Protein AF-A0A9P7E0I0-F1 (afdb_monomer)

InterPro domains:
  IPR011990 Tetratricopeptide-like helical domain superfamily [G3DSA:1.25.40.10] (1-101)
  IPR011990 Tetratricopeptide-like helical domain superfamily [SSF48452] (4-95)

pLDDT: mean 89.72, std 8.55, range [55.62, 97.75]

Mean predicted aligned error: 6.08 Å

Solvent-accessible surface area (backbone atoms only — not comparable to full-atom values): 11547 Å² total; per-residue (Å²): 136,66,52,67,58,31,52,55,53,18,54,54,25,50,78,69,70,37,25,71,61,11,29,53,24,12,51,51,25,27,72,76,33,81,80,43,40,65,20,32,45,42,31,19,53,18,27,50,76,60,68,37,56,71,64,18,53,54,33,40,55,54,22,40,53,46,18,60,69,42,92,47,67,67,48,30,52,52,29,53,53,52,47,52,53,50,54,43,56,50,54,51,48,55,48,48,56,61,54,50,75,77,47,74,64,46,31,28,33,26,86,66,34,31,66,32,46,60,65,60,51,50,52,57,42,67,75,28,69,72,40,52,49,54,50,52,50,33,75,75,50,85,64,53,69,62,59,50,48,52,52,48,50,60,66,71,35,66,49,74,51,82,59,87,67,64,103,60,58,76,44,40,82,76,37,59,97,36,41,50,76,80,46,75,74,53,79,52,47,41,53,52,43,51,48,30,49,51,38,34,77,72,68,33,52,28,33,35,66,64,39,88,48,57,79,106

Structure (mmCIF, N/CA/C/O backbone):
data_AF-A0A9P7E0I0-F1
#
_entry.id   AF-A0A9P7E0I0-F1
#
loop_
_atom_site.group_PDB
_atom_site.id
_atom_site.type_symbol
_atom_site.label_atom_id
_atom_site.label_alt_id
_atom_site.label_comp_id
_atom_site.label_asym_id
_atom_site.label_entity_id
_atom_site.label_seq_id
_atom_site.pdbx_PDB_ins_code
_atom_site.Cartn_x
_atom_site.Cartn_y
_atom_site.Cartn_z
_atom_site.occupancy
_atom_site.B_iso_or_equiv
_atom_site.auth_seq_id
_atom_site.auth_comp_id
_atom_site.auth_asym_id
_atom_site.auth_atom_id
_atom_site.pdbx_PDB_model_num
ATOM 1 N N . MET A 1 1 ? 21.946 -18.653 -23.399 1.00 61.56 1 MET A N 1
ATOM 2 C CA . MET A 1 1 ? 20.500 -18.441 -23.163 1.00 61.56 1 MET A CA 1
ATOM 3 C C . MET A 1 1 ? 20.145 -17.065 -23.678 1.00 61.56 1 MET A C 1
ATOM 5 O O . MET A 1 1 ? 20.896 -16.138 -23.408 1.00 61.56 1 MET A O 1
ATOM 9 N N . ASP A 1 2 ? 19.057 -16.953 -24.430 1.00 79.94 2 ASP A N 1
ATOM 10 C CA . ASP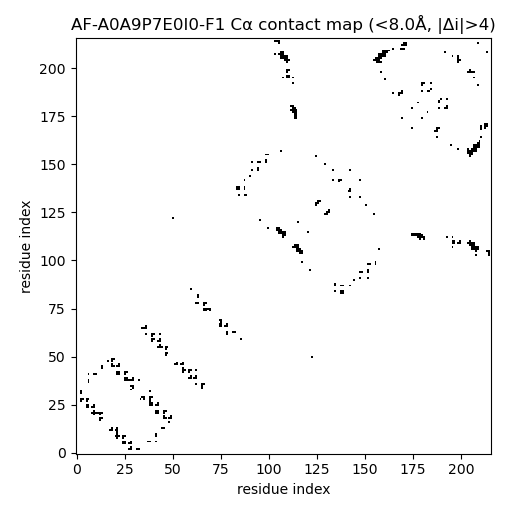 A 1 2 ? 18.587 -15.681 -24.980 1.00 79.94 2 ASP A CA 1
ATOM 11 C C . ASP A 1 2 ? 17.900 -14.837 -23.888 1.00 79.94 2 ASP A C 1
ATOM 13 O O . ASP A 1 2 ? 17.147 -15.359 -23.062 1.00 79.94 2 ASP A O 1
ATOM 17 N N . SER A 1 3 ? 18.164 -13.530 -23.889 1.00 88.94 3 SER A N 1
ATOM 18 C CA . SER A 1 3 ? 17.520 -12.544 -23.016 1.00 88.94 3 SER A CA 1
ATOM 19 C C . SER A 1 3 ? 15.996 -12.523 -23.212 1.00 88.94 3 SER A C 1
ATOM 21 O O . SER A 1 3 ? 15.244 -12.325 -22.255 1.00 88.94 3 SER A O 1
ATOM 23 N N . SER A 1 4 ? 15.522 -12.839 -24.424 1.00 91.06 4 SER A N 1
ATOM 24 C CA . SER A 1 4 ? 14.093 -12.911 -24.751 1.00 91.06 4 SER A CA 1
ATOM 25 C C . SER A 1 4 ? 13.317 -13.898 -23.866 1.00 91.06 4 SER A C 1
ATOM 27 O O . SER A 1 4 ? 12.190 -13.603 -23.463 1.00 91.06 4 SER A O 1
ATOM 29 N N . TYR A 1 5 ? 13.914 -15.035 -23.493 1.00 94.25 5 TYR A N 1
ATOM 30 C CA . TYR A 1 5 ? 13.279 -16.029 -22.624 1.00 94.25 5 TYR A CA 1
ATOM 31 C C . TYR A 1 5 ? 12.956 -15.443 -21.243 1.00 94.25 5 TYR A C 1
ATOM 33 O O . TYR A 1 5 ? 11.825 -15.554 -20.762 1.00 94.25 5 TYR A O 1
ATOM 41 N N . PHE A 1 6 ? 13.930 -14.765 -20.629 1.00 96.12 6 PHE A N 1
ATOM 42 C CA . PHE A 1 6 ? 13.762 -14.149 -19.312 1.00 96.12 6 PHE A CA 1
ATOM 43 C C . PHE A 1 6 ? 12.754 -12.999 -19.347 1.00 96.12 6 PHE A C 1
ATOM 45 O O . PHE A 1 6 ? 11.956 -12.866 -18.424 1.00 96.12 6 PHE A O 1
ATOM 52 N N . VAL A 1 7 ? 12.710 -12.225 -20.437 1.00 96.56 7 VAL A N 1
ATOM 53 C CA . VAL A 1 7 ? 11.684 -11.190 -20.639 1.00 96.56 7 VAL A CA 1
ATOM 54 C C . VAL A 1 7 ? 10.275 -11.786 -20.602 1.00 96.56 7 VAL A C 1
ATOM 56 O O . VAL A 1 7 ? 9.425 -11.299 -19.856 1.00 96.56 7 VAL A O 1
ATOM 59 N N . HIS A 1 8 ? 10.010 -12.829 -21.395 1.00 95.94 8 HIS A N 1
ATOM 60 C CA . HIS A 1 8 ? 8.677 -13.438 -21.460 1.00 95.94 8 HIS A CA 1
ATOM 61 C C . HIS A 1 8 ? 8.279 -14.045 -20.115 1.00 95.94 8 HIS A C 1
ATOM 63 O O . HIS A 1 8 ? 7.174 -13.805 -19.630 1.00 95.94 8 HIS A O 1
ATOM 69 N N . ARG A 1 9 ? 9.200 -14.773 -19.477 1.00 96.94 9 ARG A N 1
ATOM 70 C CA . ARG A 1 9 ? 8.950 -15.398 -18.177 1.00 96.94 9 ARG A CA 1
ATOM 71 C C . ARG A 1 9 ? 8.703 -14.369 -17.072 1.00 96.94 9 ARG A C 1
ATOM 73 O O . ARG A 1 9 ? 7.775 -14.551 -16.287 1.00 96.94 9 ARG A O 1
ATOM 80 N N . SER A 1 10 ? 9.449 -13.261 -17.066 1.00 96.56 10 SER A N 1
ATOM 81 C CA . SER A 1 10 ? 9.240 -12.152 -16.128 1.00 96.56 10 SER A CA 1
ATOM 82 C C . SER A 1 10 ? 7.836 -11.560 -16.271 1.00 96.56 10 SER A C 1
ATOM 84 O O . SER A 1 10 ? 7.130 -11.425 -15.278 1.00 96.56 10 SER A O 1
ATOM 86 N N . LYS A 1 11 ? 7.375 -11.291 -17.503 1.00 96.06 11 LYS A N 1
ATOM 87 C CA . LYS A 1 11 ? 6.019 -10.768 -17.757 1.00 96.06 11 LYS A CA 1
ATOM 88 C C . LYS A 1 11 ? 4.920 -11.700 -17.238 1.00 96.06 11 LYS A C 1
ATOM 90 O O . LYS A 1 11 ? 3.978 -11.227 -16.608 1.00 96.06 11 LYS A O 1
ATOM 95 N N . VAL A 1 12 ? 5.059 -13.009 -17.463 1.00 96.94 12 VAL A N 1
ATOM 96 C CA . VAL A 1 12 ? 4.113 -14.010 -16.938 1.00 96.94 12 VAL A CA 1
ATOM 97 C C . VAL A 1 12 ? 4.110 -13.992 -15.410 1.00 96.94 12 VAL A C 1
ATOM 99 O O . VAL A 1 12 ? 3.050 -13.906 -14.798 1.00 96.94 12 VAL A O 1
ATOM 102 N N . ARG A 1 13 ? 5.287 -13.977 -14.783 1.00 96.94 13 ARG A N 1
ATOM 103 C CA . ARG A 1 13 ? 5.414 -13.926 -13.320 1.00 96.94 13 ARG A CA 1
ATOM 104 C C . ARG A 1 13 ? 4.815 -12.654 -12.720 1.00 96.94 13 ARG A C 1
ATOM 106 O O . ARG A 1 13 ? 4.122 -12.749 -11.714 1.00 96.94 13 ARG A O 1
ATOM 113 N N . LEU A 1 14 ? 4.990 -11.497 -13.365 1.00 94.81 14 LEU A N 1
ATOM 114 C CA . LEU A 1 14 ? 4.330 -10.246 -12.963 1.00 94.81 14 LEU A CA 1
ATOM 115 C C . LEU A 1 14 ? 2.802 -10.381 -12.981 1.00 94.81 14 LEU A C 1
ATOM 117 O O . LEU A 1 14 ? 2.155 -9.954 -12.035 1.00 94.81 14 LEU A O 1
ATOM 121 N N . SER A 1 15 ? 2.228 -11.016 -14.010 1.00 92.50 15 SER A N 1
ATOM 122 C CA . SER A 1 15 ? 0.773 -11.247 -14.078 1.00 92.50 15 SER A CA 1
ATOM 123 C C . SER A 1 15 ? 0.248 -12.227 -13.021 1.00 92.50 15 SER A C 1
ATOM 125 O O . SER A 1 15 ? -0.939 -12.230 -12.718 1.00 92.50 15 SER A O 1
ATOM 127 N N . GLN A 1 16 ? 1.132 -13.048 -12.453 1.00 94.06 16 GLN A N 1
ATOM 128 C CA . GLN A 1 16 ? 0.828 -14.010 -11.393 1.00 94.06 16 GLN A CA 1
ATOM 129 C C . GLN A 1 16 ? 1.165 -13.470 -9.993 1.00 94.06 16 GLN A C 1
ATOM 131 O O . GLN A 1 16 ? 1.135 -14.235 -9.035 1.00 94.06 16 GLN A O 1
ATOM 136 N N . ASN A 1 17 ? 1.528 -12.186 -9.867 1.00 89.31 17 ASN A N 1
ATOM 137 C CA . ASN A 1 17 ? 2.028 -11.568 -8.630 1.00 89.31 17 ASN A CA 1
ATOM 138 C C . ASN A 1 17 ? 3.277 -12.251 -8.028 1.00 89.31 17 ASN A C 1
ATOM 140 O O . ASN A 1 17 ? 3.621 -12.024 -6.872 1.00 89.31 17 ASN A O 1
ATOM 144 N N . LEU A 1 18 ? 4.022 -13.028 -8.823 1.00 94.25 18 LEU A N 1
ATOM 145 C CA . LEU A 1 18 ? 5.296 -13.649 -8.437 1.00 94.25 18 LEU A CA 1
ATOM 146 C C . LEU A 1 18 ? 6.442 -12.637 -8.586 1.00 94.25 18 LEU A C 1
ATOM 148 O O . LEU A 1 18 ? 7.320 -12.757 -9.449 1.00 94.25 18 LEU A O 1
ATOM 152 N N . HIS A 1 19 ? 6.387 -11.567 -7.791 1.00 93.44 19 HIS A N 1
ATOM 153 C CA . HIS A 1 19 ? 7.243 -10.393 -7.951 1.00 93.44 19 HIS A CA 1
ATOM 154 C C . HIS A 1 19 ? 8.734 -10.681 -7.692 1.00 93.44 19 HIS A C 1
ATOM 156 O O . HIS A 1 19 ? 9.594 -10.094 -8.348 1.00 93.44 19 HIS A O 1
ATOM 162 N N . THR A 1 20 ? 9.072 -11.607 -6.788 1.00 95.19 20 THR A N 1
ATOM 163 C CA . THR A 1 20 ? 10.461 -12.009 -6.492 1.00 95.19 20 THR A CA 1
ATOM 164 C C . THR A 1 20 ? 11.119 -12.721 -7.671 1.00 95.19 20 THR A C 1
ATOM 166 O O . THR A 1 20 ? 12.249 -12.415 -8.055 1.00 95.19 20 THR A O 1
ATOM 169 N N . GLU A 1 21 ? 10.397 -13.639 -8.299 1.00 96.69 21 GLU A N 1
ATOM 170 C CA . GLU A 1 21 ? 10.851 -14.415 -9.444 1.00 96.69 21 GLU A CA 1
ATOM 171 C C . GLU A 1 21 ? 10.866 -13.555 -10.707 1.00 96.69 21 GLU A C 1
ATOM 173 O O . GLU A 1 21 ? 11.789 -13.661 -11.519 1.00 96.69 21 GLU A O 1
ATOM 178 N N . ALA A 1 22 ? 9.881 -12.665 -10.858 1.00 97.38 22 ALA A N 1
ATOM 179 C CA . ALA A 1 22 ? 9.874 -11.663 -11.916 1.00 97.38 22 ALA A CA 1
ATOM 180 C C . ALA A 1 22 ? 11.091 -10.731 -11.822 1.00 97.38 22 ALA A C 1
ATOM 182 O O . ALA A 1 22 ? 11.716 -10.446 -12.848 1.00 97.38 22 ALA A O 1
ATOM 183 N N . LEU A 1 23 ? 11.452 -10.301 -10.606 1.00 97.56 23 LEU A N 1
ATOM 184 C CA . LEU A 1 23 ? 12.637 -9.488 -10.333 1.00 97.56 23 LEU A CA 1
ATOM 185 C C . LEU A 1 23 ? 13.933 -10.243 -10.656 1.00 97.56 23 LEU A C 1
ATOM 187 O O . LEU A 1 23 ? 14.845 -9.670 -11.251 1.00 97.56 23 LEU A O 1
ATOM 191 N N . SER A 1 24 ? 14.013 -11.529 -10.303 1.00 97.50 24 SER A N 1
ATOM 192 C CA . SER A 1 24 ? 15.153 -12.386 -10.656 1.00 97.50 24 SER A CA 1
ATOM 193 C C . SER A 1 24 ? 15.348 -12.466 -12.175 1.00 97.50 24 SER A C 1
ATOM 195 O O . SER A 1 24 ? 16.455 -12.246 -12.671 1.00 97.50 24 SER A O 1
ATOM 197 N N . ASP A 1 25 ? 14.266 -12.678 -12.928 1.00 97.69 25 ASP A N 1
ATOM 198 C CA . ASP A 1 25 ? 14.319 -12.685 -14.392 1.00 97.69 25 ASP A CA 1
ATOM 199 C C . ASP A 1 25 ? 14.723 -11.327 -14.967 1.00 97.69 25 ASP A C 1
ATOM 201 O O . ASP A 1 25 ? 15.551 -11.269 -15.875 1.00 97.69 25 ASP A O 1
ATOM 205 N N . ALA A 1 26 ? 14.185 -10.232 -14.424 1.00 97.38 26 ALA A N 1
ATOM 206 C CA . ALA A 1 26 ? 14.537 -8.883 -14.852 1.00 97.38 26 ALA A CA 1
ATOM 207 C C . ALA A 1 26 ? 16.035 -8.596 -14.656 1.00 97.38 26 ALA A C 1
ATOM 209 O O . ALA A 1 26 ? 16.694 -8.080 -15.559 1.00 97.38 26 ALA A O 1
ATOM 210 N N . ASN A 1 27 ? 16.601 -9.004 -13.516 1.00 97.56 27 ASN A N 1
ATOM 211 C CA . ASN A 1 27 ? 18.038 -8.895 -13.268 1.00 97.56 27 ASN A CA 1
ATOM 212 C C . ASN A 1 27 ? 18.849 -9.720 -14.274 1.00 97.56 27 ASN A C 1
ATOM 214 O O . ASN A 1 27 ? 19.885 -9.248 -14.740 1.00 97.56 27 ASN A O 1
ATOM 218 N N . LYS A 1 28 ? 18.365 -10.900 -14.683 1.00 97.75 28 LYS A N 1
ATOM 219 C CA . LYS A 1 28 ? 19.047 -11.703 -15.706 1.00 97.75 28 LYS A CA 1
ATOM 220 C C . LYS A 1 28 ? 19.014 -11.052 -17.091 1.00 97.75 28 LYS A C 1
ATOM 222 O O . LYS A 1 28 ? 20.005 -11.117 -17.814 1.00 97.75 28 LYS A O 1
ATOM 227 N N . VAL A 1 29 ? 17.919 -10.377 -17.450 1.00 97.31 29 VAL A N 1
ATOM 228 C CA . VAL A 1 29 ? 17.835 -9.565 -18.681 1.00 97.31 29 VAL A CA 1
ATOM 229 C C . VAL A 1 29 ? 18.884 -8.451 -18.670 1.00 97.31 29 VAL A C 1
ATOM 231 O O . VAL A 1 29 ? 19.559 -8.253 -19.679 1.00 97.31 29 VAL A O 1
ATOM 234 N N . ILE A 1 30 ? 19.039 -7.756 -17.537 1.00 96.69 30 ILE A N 1
ATOM 235 C CA . ILE A 1 30 ? 20.027 -6.678 -17.356 1.00 96.69 30 ILE A CA 1
ATOM 236 C C . ILE A 1 30 ? 21.459 -7.227 -17.404 1.00 96.69 30 ILE A C 1
ATOM 238 O O . ILE A 1 30 ? 22.315 -6.621 -18.036 1.00 96.69 30 ILE A O 1
ATOM 242 N N . GLU A 1 31 ? 21.726 -8.378 -16.783 1.00 96.62 31 GLU A N 1
ATOM 243 C CA . GLU A 1 31 ? 23.045 -9.027 -16.815 1.00 96.62 31 GLU A CA 1
ATOM 244 C C . GLU A 1 31 ? 23.462 -9.388 -18.249 1.00 96.62 31 GLU A C 1
ATOM 246 O O . GLU A 1 31 ? 24.593 -9.133 -18.656 1.00 96.62 31 GLU A O 1
ATOM 251 N N . LEU A 1 32 ? 22.534 -9.945 -19.035 1.00 95.81 32 LEU A N 1
ATOM 252 C CA . LEU A 1 32 ? 22.780 -10.312 -20.432 1.00 95.81 32 LEU A CA 1
ATOM 253 C C . LEU A 1 32 ? 22.867 -9.091 -21.359 1.00 95.81 32 LEU A C 1
ATOM 255 O O . LEU A 1 32 ? 23.532 -9.154 -22.391 1.00 95.81 32 LEU A O 1
ATOM 259 N N . ASN A 1 33 ? 22.179 -7.997 -21.026 1.00 93.00 33 ASN A N 1
ATOM 260 C CA . ASN A 1 33 ? 22.221 -6.747 -21.778 1.00 93.00 33 ASN A CA 1
ATOM 261 C C . ASN A 1 33 ? 22.033 -5.527 -20.847 1.00 93.00 33 ASN A C 1
ATOM 263 O O . ASN A 1 33 ? 20.899 -5.072 -20.650 1.00 93.00 33 ASN A O 1
ATOM 267 N N . PRO A 1 34 ? 23.131 -4.927 -20.349 1.00 92.69 34 PRO A N 1
ATOM 268 C CA . PRO A 1 34 ? 23.085 -3.762 -19.451 1.00 92.69 34 PRO A CA 1
ATOM 269 C C . PRO A 1 34 ? 22.522 -2.473 -20.075 1.00 92.69 34 PRO A C 1
ATOM 271 O O . PRO A 1 34 ? 22.294 -1.471 -19.389 1.00 92.69 34 PRO A O 1
ATOM 274 N N . SER A 1 35 ? 22.305 -2.458 -21.390 1.00 88.69 35 SER A N 1
ATOM 275 C CA . SER A 1 35 ? 21.673 -1.346 -22.108 1.00 88.69 35 SER A CA 1
ATOM 276 C C . SER A 1 35 ? 20.179 -1.578 -22.355 1.00 88.69 35 SER A C 1
ATOM 278 O O . SER A 1 35 ? 19.505 -0.704 -22.896 1.00 88.69 35 SER A O 1
ATOM 280 N N . SER A 1 36 ? 19.635 -2.729 -21.948 1.00 90.50 36 SER A N 1
ATOM 281 C CA . SER A 1 36 ? 18.229 -3.079 -22.147 1.00 90.50 36 SER A CA 1
ATOM 282 C C . SER A 1 36 ? 17.304 -2.245 -21.260 1.00 90.50 36 SER A C 1
ATOM 284 O O . SER A 1 36 ? 17.138 -2.539 -20.076 1.00 90.50 36 SER A O 1
ATOM 286 N N . HIS A 1 37 ? 16.637 -1.242 -21.840 1.00 90.88 37 HIS A N 1
ATOM 287 C CA . HIS A 1 37 ? 15.581 -0.484 -21.155 1.00 90.88 37 HIS A CA 1
ATOM 288 C C . HIS A 1 37 ? 14.474 -1.407 -20.610 1.00 90.88 37 HIS A C 1
ATOM 290 O O . HIS A 1 37 ? 13.988 -1.191 -19.503 1.00 90.88 37 HIS A O 1
ATOM 296 N N . LEU A 1 38 ? 14.138 -2.478 -21.340 1.00 93.00 38 LEU A N 1
ATOM 297 C CA . LEU A 1 38 ? 13.109 -3.445 -20.957 1.00 93.00 38 LEU A CA 1
ATOM 298 C C . LEU A 1 38 ? 13.484 -4.241 -19.698 1.00 93.00 38 LEU A C 1
ATOM 300 O O . LEU A 1 38 ? 12.618 -4.535 -18.880 1.00 93.00 38 LEU A O 1
ATOM 304 N N . GLY A 1 39 ? 14.767 -4.566 -19.508 1.00 95.94 39 GLY A N 1
ATOM 305 C CA . GLY A 1 39 ? 15.234 -5.217 -18.278 1.00 95.94 39 GLY A CA 1
ATOM 306 C C . GLY A 1 39 ? 15.001 -4.339 -17.048 1.00 95.94 39 GLY A C 1
ATOM 307 O O . GLY A 1 39 ? 14.458 -4.799 -16.043 1.00 95.94 39 GLY A O 1
ATOM 308 N N . TYR A 1 40 ? 15.337 -3.051 -17.155 1.00 96.25 40 TYR A N 1
ATOM 309 C CA . TYR A 1 40 ? 15.090 -2.076 -16.090 1.00 96.25 40 TYR A CA 1
ATOM 310 C C . TYR A 1 40 ? 13.597 -1.791 -15.882 1.00 96.25 40 TYR A C 1
ATOM 312 O O . TYR A 1 40 ? 13.173 -1.638 -14.740 1.00 96.25 40 TYR A O 1
ATOM 320 N N . GLU A 1 41 ? 12.787 -1.794 -16.944 1.00 95.38 41 GLU A N 1
ATOM 321 C CA . GLU A 1 41 ? 11.328 -1.667 -16.838 1.00 95.38 41 GLU A CA 1
ATOM 322 C C . GLU A 1 41 ? 10.707 -2.830 -16.058 1.00 95.38 41 GLU A C 1
ATOM 324 O O . GLU A 1 41 ? 9.905 -2.617 -15.147 1.00 95.38 41 GLU A O 1
ATOM 329 N N . LEU A 1 42 ? 11.094 -4.067 -16.380 1.00 96.81 42 LEU A N 1
ATOM 330 C CA . LEU A 1 42 ? 10.623 -5.257 -15.670 1.00 96.81 42 LEU A CA 1
ATOM 331 C C . LEU A 1 42 ? 11.056 -5.237 -14.200 1.00 96.81 42 LEU A C 1
ATOM 333 O O . LEU A 1 42 ? 10.255 -5.560 -13.324 1.00 96.81 42 LEU A O 1
ATOM 337 N N . LYS A 1 43 ? 12.292 -4.799 -13.922 1.00 97.69 43 LYS A N 1
ATOM 338 C CA . LYS A 1 43 ? 12.807 -4.634 -12.557 1.00 97.69 43 LYS A CA 1
ATOM 339 C C . LYS A 1 43 ? 11.976 -3.618 -11.774 1.00 97.69 43 LYS A C 1
ATOM 341 O O . LYS A 1 43 ? 11.536 -3.927 -10.669 1.00 97.69 43 LYS A O 1
ATOM 346 N N . TYR A 1 44 ? 11.732 -2.440 -12.350 1.00 96.38 44 TYR A N 1
ATOM 347 C CA . TYR A 1 44 ? 10.894 -1.406 -11.741 1.00 96.38 44 TYR A CA 1
ATOM 348 C C . TYR A 1 44 ? 9.481 -1.929 -11.448 1.00 96.38 44 TYR A C 1
ATOM 350 O O . TYR A 1 44 ? 9.016 -1.828 -10.315 1.00 96.38 44 TYR A O 1
ATOM 358 N N . LYS A 1 45 ? 8.827 -2.570 -12.427 1.00 94.88 45 LYS A N 1
ATOM 359 C CA . LYS A 1 45 ? 7.482 -3.147 -12.261 1.00 94.88 45 LYS A CA 1
ATOM 360 C C . LYS A 1 45 ? 7.426 -4.196 -11.151 1.00 94.88 45 LYS A C 1
ATOM 362 O O . LYS A 1 45 ? 6.500 -4.160 -10.344 1.00 94.88 45 LYS A O 1
ATOM 367 N N . ALA A 1 46 ? 8.411 -5.092 -11.091 1.00 96.25 46 ALA A N 1
ATOM 368 C CA . ALA A 1 46 ? 8.490 -6.119 -10.057 1.00 96.25 46 ALA A CA 1
ATOM 369 C C . ALA A 1 46 ? 8.642 -5.511 -8.655 1.00 96.25 46 ALA A C 1
ATOM 371 O O . ALA A 1 46 ? 7.924 -5.898 -7.739 1.00 96.25 46 ALA A O 1
ATOM 372 N N . LEU A 1 47 ? 9.532 -4.526 -8.492 1.00 95.12 47 LEU A N 1
ATOM 373 C CA . LEU A 1 47 ? 9.749 -3.845 -7.209 1.00 95.12 47 LEU A CA 1
ATOM 374 C C . LEU A 1 47 ? 8.533 -3.024 -6.775 1.00 95.12 47 LEU A C 1
ATOM 376 O O . LEU A 1 47 ? 8.198 -3.001 -5.593 1.00 95.12 47 LEU A O 1
ATOM 380 N N . ARG A 1 48 ? 7.852 -2.390 -7.734 1.00 90.69 48 ARG A N 1
ATOM 381 C CA . ARG A 1 48 ? 6.632 -1.624 -7.485 1.00 90.69 48 ARG A CA 1
ATOM 382 C C . ARG A 1 48 ? 5.497 -2.508 -6.964 1.00 90.69 48 ARG A C 1
ATOM 384 O O . ARG A 1 48 ? 4.895 -2.154 -5.960 1.00 90.69 48 ARG A O 1
ATOM 391 N N . ILE A 1 49 ? 5.242 -3.651 -7.611 1.00 87.50 49 ILE A N 1
ATOM 392 C CA . ILE A 1 49 ? 4.212 -4.620 -7.180 1.00 87.50 49 ILE A CA 1
ATOM 393 C C . ILE A 1 49 ? 4.606 -5.299 -5.860 1.00 87.50 49 ILE A C 1
ATOM 395 O O . ILE A 1 49 ? 3.744 -5.656 -5.075 1.00 87.50 49 ILE A O 1
ATOM 399 N N . ALA A 1 50 ? 5.903 -5.436 -5.576 1.00 89.75 50 ALA A N 1
ATOM 400 C CA . ALA A 1 50 ? 6.391 -5.937 -4.291 1.00 89.75 50 ALA A CA 1
ATOM 401 C C . ALA A 1 50 ? 6.332 -4.902 -3.148 1.00 89.75 50 ALA A C 1
ATOM 403 O O . ALA A 1 50 ? 6.876 -5.169 -2.081 1.00 89.75 50 ALA A O 1
ATOM 404 N N . HIS A 1 51 ? 5.794 -3.698 -3.383 1.00 86.88 51 HIS A N 1
ATOM 405 C CA . HIS A 1 51 ? 5.787 -2.579 -2.429 1.00 86.88 51 HIS A CA 1
ATOM 406 C C . HIS A 1 51 ? 7.184 -2.195 -1.887 1.00 86.88 51 HIS A C 1
ATOM 408 O O . HIS A 1 51 ? 7.327 -1.542 -0.855 1.00 86.88 51 HIS A O 1
ATOM 414 N N . ARG A 1 52 ? 8.255 -2.538 -2.617 1.00 90.12 52 ARG A N 1
ATOM 415 C CA . ARG A 1 52 ? 9.648 -2.206 -2.271 1.00 90.12 52 ARG A CA 1
ATOM 416 C C . ARG A 1 52 ? 9.995 -0.817 -2.784 1.00 90.12 52 ARG A C 1
ATOM 418 O O . ARG A 1 52 ? 10.653 -0.655 -3.808 1.00 90.12 52 ARG A O 1
ATOM 425 N N . HIS A 1 53 ? 9.467 0.190 -2.109 1.00 86.56 53 HIS A N 1
ATOM 426 C CA . HIS A 1 53 ? 9.354 1.540 -2.649 1.00 86.56 53 HIS A CA 1
ATOM 427 C C . HIS A 1 53 ? 10.683 2.266 -2.865 1.00 86.56 53 HIS A C 1
ATOM 429 O O . HIS A 1 53 ? 10.849 2.902 -3.907 1.00 86.56 53 HIS A O 1
ATOM 435 N N . ASP A 1 54 ? 11.632 2.121 -1.942 1.00 89.69 54 ASP A N 1
ATOM 436 C CA . ASP A 1 54 ? 12.964 2.716 -2.083 1.00 89.69 54 ASP A CA 1
ATOM 437 C C . ASP A 1 54 ? 13.711 2.093 -3.270 1.00 89.69 54 ASP A C 1
ATOM 439 O O . ASP A 1 54 ? 14.174 2.801 -4.168 1.00 89.69 54 ASP A O 1
ATOM 443 N N . ASP A 1 55 ? 13.707 0.759 -3.352 1.00 93.81 55 ASP A N 1
ATOM 444 C CA . ASP A 1 55 ? 14.304 0.023 -4.469 1.00 93.81 55 ASP A CA 1
ATOM 445 C C . ASP A 1 55 ? 13.623 0.360 -5.807 1.00 93.81 55 ASP A C 1
ATOM 447 O O . ASP A 1 55 ? 14.275 0.469 -6.849 1.00 93.81 55 ASP A O 1
ATOM 451 N N . ALA A 1 56 ? 12.295 0.517 -5.802 1.00 93.81 56 ALA A N 1
ATOM 452 C CA . ALA A 1 56 ? 11.525 0.880 -6.985 1.00 93.81 56 ALA A CA 1
ATOM 453 C C . ALA A 1 56 ? 11.862 2.300 -7.466 1.00 93.81 56 ALA A C 1
ATOM 455 O O . ALA A 1 56 ? 11.949 2.516 -8.672 1.00 93.81 56 ALA A O 1
ATOM 456 N N . SER A 1 57 ? 12.089 3.250 -6.553 1.00 93.19 57 SER A N 1
ATOM 457 C CA . SER A 1 57 ? 12.510 4.623 -6.870 1.00 93.19 57 SER A CA 1
ATOM 458 C C . SER A 1 57 ? 13.887 4.659 -7.546 1.00 93.19 57 SER A C 1
ATOM 460 O O . SER A 1 57 ? 14.075 5.306 -8.586 1.00 93.19 57 SER A O 1
ATOM 462 N N . GLU A 1 58 ? 14.846 3.893 -7.019 1.00 94.75 58 GLU A N 1
ATOM 463 C CA . GLU A 1 58 ? 16.168 3.758 -7.633 1.00 94.75 58 GLU A CA 1
ATOM 464 C C . GLU A 1 58 ? 16.067 3.104 -9.021 1.00 94.75 58 GLU A C 1
ATOM 466 O O . GLU A 1 58 ? 16.583 3.629 -10.013 1.00 94.75 58 GLU A O 1
ATOM 471 N N . ALA A 1 59 ? 15.329 1.993 -9.124 1.00 95.12 59 ALA A N 1
ATOM 472 C CA . ALA A 1 59 ? 15.113 1.302 -10.391 1.00 95.12 59 ALA A CA 1
ATOM 473 C C . ALA A 1 59 ? 14.405 2.187 -11.431 1.00 95.12 59 ALA A C 1
ATOM 475 O O . ALA A 1 59 ? 14.782 2.154 -12.605 1.00 95.12 59 ALA A O 1
ATOM 476 N N . PHE A 1 60 ? 13.430 3.002 -11.012 1.00 95.81 60 PHE A N 1
ATOM 477 C CA . PHE A 1 60 ? 12.741 3.969 -11.867 1.00 95.81 60 PHE A CA 1
ATOM 478 C C . PHE A 1 60 ? 13.716 4.995 -12.445 1.00 95.81 60 PHE A C 1
ATOM 480 O O . PHE A 1 60 ? 13.696 5.242 -13.648 1.00 95.81 60 PHE A O 1
ATOM 487 N N . THR A 1 61 ? 14.604 5.550 -11.616 1.00 95.50 61 THR A N 1
ATOM 488 C CA . THR A 1 61 ? 15.590 6.551 -12.052 1.00 95.50 61 THR A CA 1
ATOM 489 C C . THR A 1 61 ? 16.475 5.999 -13.170 1.00 95.50 61 THR A C 1
ATOM 491 O O . THR A 1 61 ? 16.657 6.641 -14.209 1.00 95.50 61 THR A O 1
ATOM 494 N N . VAL A 1 62 ? 16.972 4.769 -13.002 1.00 95.19 62 VAL A N 1
ATOM 495 C CA . VAL A 1 62 ? 17.798 4.102 -14.018 1.00 95.19 62 VAL A CA 1
ATOM 496 C C . VAL A 1 62 ? 16.984 3.775 -15.271 1.00 95.19 62 VAL A C 1
ATOM 498 O O . VAL A 1 62 ? 17.432 4.057 -16.384 1.00 95.19 62 VAL A O 1
ATOM 501 N N . MET A 1 63 ? 15.783 3.214 -15.109 1.00 95.75 63 MET A N 1
ATOM 502 C CA . MET A 1 63 ? 14.874 2.896 -16.214 1.00 95.75 63 MET A CA 1
ATOM 503 C C . MET A 1 63 ? 14.564 4.141 -17.053 1.00 95.75 63 MET A C 1
ATOM 505 O O . MET A 1 63 ? 14.733 4.116 -18.273 1.00 95.75 63 MET A O 1
ATOM 509 N N . PHE A 1 64 ? 14.155 5.234 -16.409 1.00 94.44 64 PHE A N 1
ATOM 510 C CA . PHE A 1 64 ? 13.790 6.481 -17.071 1.00 94.44 64 PHE A CA 1
ATOM 511 C C . PHE A 1 64 ? 14.979 7.089 -17.819 1.00 94.44 64 PHE A C 1
ATOM 513 O O . PHE A 1 64 ? 14.839 7.467 -18.981 1.00 94.44 64 PHE A O 1
ATOM 520 N N . TYR A 1 65 ? 16.172 7.101 -17.212 1.00 93.31 65 TYR A N 1
ATOM 521 C CA . TYR A 1 65 ? 17.393 7.543 -17.890 1.00 93.31 65 TYR A CA 1
ATOM 522 C C . TYR A 1 65 ? 17.677 6.718 -19.155 1.00 93.31 65 TYR A C 1
ATOM 524 O O . TYR A 1 65 ? 17.968 7.281 -20.210 1.00 93.31 65 TYR A O 1
ATOM 532 N N . LYS A 1 66 ? 17.567 5.385 -19.087 1.00 91.56 66 LYS A N 1
ATOM 533 C CA . LYS A 1 66 ? 17.794 4.507 -20.249 1.00 91.56 66 LYS A CA 1
ATOM 534 C C . LYS A 1 66 ? 16.755 4.729 -21.350 1.00 91.56 66 LYS A C 1
ATOM 536 O O . LYS A 1 66 ? 17.124 4.748 -22.520 1.00 91.56 66 LYS A O 1
ATOM 541 N N . MET A 1 67 ? 15.485 4.920 -20.989 1.00 92.19 67 MET A N 1
ATOM 542 C CA . MET A 1 67 ? 14.402 5.175 -21.946 1.00 92.19 67 MET A CA 1
ATOM 543 C C . MET A 1 67 ? 14.525 6.546 -22.618 1.00 92.19 67 MET A C 1
ATOM 545 O O . MET A 1 67 ? 14.351 6.652 -23.827 1.00 92.19 67 MET A O 1
ATOM 549 N N . ASN A 1 68 ? 14.874 7.590 -21.865 1.00 89.69 68 ASN A N 1
ATOM 550 C CA . ASN A 1 68 ? 14.986 8.947 -22.403 1.00 89.69 68 ASN A CA 1
ATOM 551 C C . ASN A 1 68 ? 16.197 9.124 -23.336 1.00 89.69 68 ASN A C 1
ATOM 553 O O . ASN A 1 68 ? 16.156 9.944 -24.244 1.00 89.69 68 ASN A O 1
ATOM 557 N N . ASN A 1 69 ? 17.263 8.343 -23.130 1.00 88.25 69 ASN A N 1
ATOM 558 C CA . ASN A 1 69 ? 18.439 8.324 -24.008 1.00 88.25 69 ASN A CA 1
ATOM 559 C C . ASN A 1 69 ? 18.328 7.308 -25.160 1.00 88.25 69 ASN A C 1
ATOM 561 O O . ASN A 1 69 ? 19.284 7.123 -25.915 1.00 88.25 69 ASN A O 1
ATOM 565 N N . ALA A 1 70 ? 17.197 6.611 -25.299 1.00 87.00 70 ALA A N 1
ATOM 566 C CA . ALA A 1 70 ? 16.968 5.743 -26.444 1.00 87.00 70 ALA A CA 1
ATOM 567 C C . ALA A 1 70 ? 16.755 6.588 -27.710 1.00 87.00 70 ALA A C 1
ATOM 569 O O . ALA A 1 70 ? 16.138 7.647 -27.659 1.00 87.00 70 ALA A O 1
ATOM 570 N N . HIS A 1 71 ? 17.225 6.103 -28.860 1.00 85.38 71 HIS A N 1
ATOM 571 C CA . HIS A 1 71 ? 17.017 6.783 -30.147 1.00 85.38 71 HIS A CA 1
ATOM 572 C C . HIS A 1 71 ? 15.572 6.656 -30.657 1.00 85.38 71 HIS A C 1
ATOM 574 O O . HIS A 1 71 ? 15.177 7.380 -31.565 1.00 85.38 71 HIS A O 1
ATOM 580 N N . ASP A 1 72 ? 14.795 5.733 -30.088 1.00 91.25 72 ASP A N 1
ATOM 581 C CA . ASP A 1 72 ? 13.424 5.438 -30.488 1.00 91.25 72 ASP A CA 1
ATOM 582 C C . ASP A 1 72 ? 12.426 6.385 -29.782 1.00 91.25 72 ASP A C 1
ATOM 584 O O . ASP A 1 72 ? 12.303 6.333 -28.550 1.00 91.25 72 ASP A O 1
ATOM 588 N N . PRO A 1 73 ? 11.679 7.220 -30.530 1.00 91.50 73 PRO A N 1
ATOM 589 C CA . PRO A 1 73 ? 10.673 8.120 -29.967 1.00 91.50 73 PRO A CA 1
ATOM 590 C C . PRO A 1 73 ? 9.576 7.405 -29.170 1.00 91.50 73 PRO A C 1
ATOM 592 O O . PRO A 1 73 ? 9.064 7.958 -28.195 1.00 91.50 73 PRO A O 1
ATOM 595 N N . TRP A 1 74 ? 9.221 6.170 -29.540 1.00 90.88 74 TRP A N 1
ATOM 596 C CA . TRP A 1 74 ? 8.221 5.391 -28.812 1.00 90.88 74 TRP A CA 1
ATOM 597 C C . TRP A 1 74 ? 8.717 5.025 -27.408 1.00 90.88 74 TRP A C 1
ATOM 599 O O . TRP A 1 74 ? 7.972 5.151 -26.435 1.00 90.88 74 TRP A O 1
ATOM 609 N N . ILE A 1 75 ? 9.997 4.657 -27.277 1.00 89.94 75 ILE A N 1
ATOM 610 C CA . ILE A 1 75 ? 10.618 4.362 -25.976 1.00 89.94 75 ILE A CA 1
ATOM 611 C C . ILE A 1 75 ? 10.669 5.626 -25.108 1.00 89.94 75 ILE A C 1
ATOM 613 O O . ILE A 1 75 ? 10.388 5.567 -23.909 1.00 89.94 75 ILE A O 1
ATOM 617 N N . GLN A 1 76 ? 10.973 6.781 -25.703 1.00 90.62 76 GLN A N 1
ATOM 618 C CA . GLN A 1 76 ? 10.958 8.056 -24.984 1.00 90.62 76 GLN A CA 1
ATOM 619 C C . GLN A 1 76 ? 9.547 8.403 -24.483 1.00 90.62 76 GLN A C 1
ATOM 621 O O . GLN A 1 76 ? 9.380 8.775 -23.319 1.00 90.62 76 GLN A O 1
ATOM 626 N N . GLN A 1 77 ? 8.517 8.228 -25.321 1.00 92.31 77 GLN A N 1
ATOM 627 C CA . GLN A 1 77 ? 7.118 8.445 -24.940 1.00 92.31 77 GLN A CA 1
ATOM 628 C C . GLN A 1 77 ? 6.677 7.496 -23.817 1.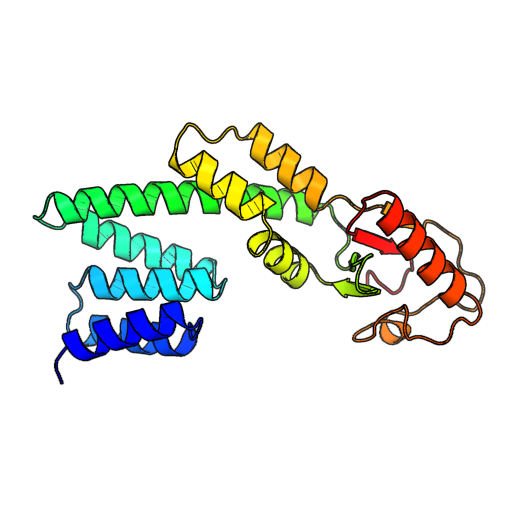00 92.31 77 GLN A C 1
ATOM 630 O O . GLN A 1 77 ? 6.045 7.938 -22.854 1.00 92.31 77 GLN A O 1
ATOM 635 N N . LEU A 1 78 ? 7.046 6.215 -23.901 1.00 90.94 78 LEU A N 1
ATOM 636 C CA . LEU A 1 78 ? 6.802 5.237 -22.841 1.00 90.94 78 LEU A CA 1
ATOM 637 C C . LEU A 1 78 ? 7.464 5.672 -21.523 1.00 90.94 78 LEU A C 1
ATOM 639 O O . LEU A 1 78 ? 6.842 5.598 -20.463 1.00 90.94 78 LEU A O 1
ATOM 643 N N . GLY A 1 79 ? 8.687 6.206 -21.588 1.00 91.94 79 GLY A N 1
ATOM 644 C CA . GLY A 1 79 ? 9.367 6.809 -20.442 1.00 91.94 79 GLY A CA 1
ATOM 645 C C . GLY A 1 79 ? 8.568 7.953 -19.807 1.00 91.94 79 GLY A C 1
ATOM 646 O O . GLY A 1 79 ? 8.445 8.005 -18.583 1.00 91.94 79 GLY A O 1
ATOM 647 N N . GLN A 1 80 ? 7.962 8.837 -20.607 1.00 90.81 80 GLN A N 1
ATOM 648 C CA . GLN A 1 80 ? 7.109 9.918 -20.087 1.00 90.81 80 GLN A CA 1
ATOM 649 C C . GLN A 1 80 ? 5.819 9.396 -19.439 1.00 90.81 80 GLN A C 1
ATOM 651 O O . GLN A 1 80 ? 5.372 9.950 -18.435 1.00 90.81 80 GLN A O 1
ATOM 656 N N . GLN A 1 81 ? 5.227 8.322 -19.968 1.00 90.56 81 GLN A N 1
ATOM 657 C CA . GLN A 1 81 ? 4.061 7.684 -19.350 1.00 90.56 81 GLN A CA 1
ATOM 658 C C . GLN A 1 81 ? 4.410 7.092 -17.978 1.00 90.56 81 GLN A C 1
ATOM 660 O O . GLN A 1 81 ? 3.712 7.365 -17.001 1.00 90.56 81 GLN A O 1
ATOM 665 N N . HIS A 1 82 ? 5.515 6.345 -17.889 1.00 91.19 82 HIS A N 1
ATOM 666 C CA . HIS A 1 82 ? 6.013 5.811 -16.617 1.00 91.19 82 HIS A CA 1
ATOM 667 C C . HIS A 1 82 ? 6.352 6.918 -15.625 1.00 91.19 82 HIS A C 1
ATOM 669 O O . HIS A 1 82 ? 6.073 6.788 -14.437 1.00 91.19 82 HIS A O 1
ATOM 675 N N . ARG A 1 83 ? 6.911 8.034 -16.103 1.00 92.44 83 ARG A N 1
ATOM 676 C CA . ARG A 1 83 ? 7.183 9.203 -15.266 1.00 92.44 83 ARG A CA 1
ATOM 677 C C . ARG A 1 83 ? 5.915 9.766 -14.637 1.00 92.44 83 ARG A C 1
ATOM 679 O O . ARG A 1 83 ? 5.914 9.990 -13.433 1.00 92.44 83 ARG A O 1
ATOM 686 N N . ARG A 1 84 ? 4.844 9.958 -15.414 1.00 90.38 84 ARG A N 1
ATOM 687 C CA . ARG A 1 84 ? 3.560 10.434 -14.870 1.00 90.38 84 ARG A CA 1
ATOM 688 C C . ARG A 1 84 ? 3.023 9.484 -13.805 1.00 90.38 84 ARG A C 1
ATOM 690 O O . ARG A 1 84 ? 2.637 9.932 -12.732 1.00 90.38 84 ARG A O 1
ATOM 697 N N . GLN A 1 85 ? 3.063 8.181 -14.077 1.00 90.25 85 GLN A N 1
ATOM 698 C CA . GLN A 1 85 ? 2.640 7.165 -13.115 1.00 90.25 85 GLN A CA 1
ATOM 699 C C . GLN A 1 85 ? 3.449 7.242 -11.814 1.00 90.25 85 GLN A C 1
ATOM 701 O O . GLN A 1 85 ? 2.871 7.311 -10.732 1.00 90.25 85 GLN A O 1
ATOM 706 N N . TYR A 1 86 ? 4.776 7.316 -11.918 1.00 92.00 86 TYR A N 1
ATOM 707 C CA . TYR A 1 86 ? 5.661 7.465 -10.767 1.00 92.00 86 TYR A CA 1
ATOM 708 C C . TYR A 1 86 ? 5.397 8.761 -9.981 1.00 92.00 86 TYR A C 1
ATOM 710 O O . TYR A 1 86 ? 5.364 8.736 -8.752 1.00 92.00 86 TYR A O 1
ATOM 718 N N . GLU A 1 87 ? 5.182 9.892 -10.660 1.00 91.31 87 GLU A N 1
ATOM 719 C CA . GLU A 1 87 ? 4.879 11.182 -10.023 1.00 91.31 87 GLU A CA 1
ATOM 720 C C . GLU A 1 87 ? 3.567 11.130 -9.224 1.00 91.31 87 GLU A C 1
ATOM 722 O O . GLU A 1 87 ? 3.531 11.601 -8.084 1.00 91.31 87 GLU A O 1
ATOM 727 N N . VAL A 1 88 ? 2.522 10.504 -9.777 1.00 91.44 88 VAL A N 1
ATOM 728 C CA . VAL A 1 88 ? 1.232 10.301 -9.098 1.00 91.44 88 VAL A CA 1
ATOM 729 C C . VAL A 1 88 ? 1.395 9.416 -7.861 1.00 91.44 88 VAL A C 1
ATOM 731 O O . VAL A 1 88 ? 1.027 9.822 -6.758 1.00 91.44 88 VAL A O 1
ATOM 734 N N . GLU A 1 89 ? 1.997 8.234 -8.013 1.00 92.06 89 GLU A N 1
ATOM 735 C CA . GLU A 1 89 ? 2.214 7.298 -6.901 1.00 92.06 89 GLU A CA 1
ATOM 736 C C . GLU A 1 89 ? 3.099 7.914 -5.802 1.00 92.06 89 GLU A C 1
ATOM 738 O O . GLU A 1 89 ? 2.837 7.742 -4.608 1.00 92.06 89 GLU A O 1
ATOM 743 N N . SER A 1 90 ? 4.128 8.678 -6.188 1.00 91.75 90 SER A N 1
ATOM 744 C CA . SER A 1 90 ? 5.010 9.400 -5.264 1.00 91.75 90 SER A CA 1
ATOM 745 C C . SER A 1 90 ? 4.267 10.500 -4.502 1.00 91.75 90 SER A C 1
ATOM 747 O O . SER A 1 90 ? 4.475 10.661 -3.297 1.00 91.75 90 SER A O 1
ATOM 749 N N . ALA A 1 91 ? 3.379 11.248 -5.165 1.00 93.31 91 ALA A N 1
ATOM 750 C CA . ALA A 1 91 ? 2.565 12.271 -4.515 1.00 93.31 91 ALA A CA 1
ATOM 751 C C . ALA A 1 91 ? 1.621 11.661 -3.468 1.00 93.31 91 ALA A C 1
ATOM 753 O O . ALA A 1 91 ? 1.577 12.143 -2.335 1.00 93.31 91 ALA A O 1
ATOM 754 N N . ILE A 1 92 ? 0.935 10.565 -3.814 1.0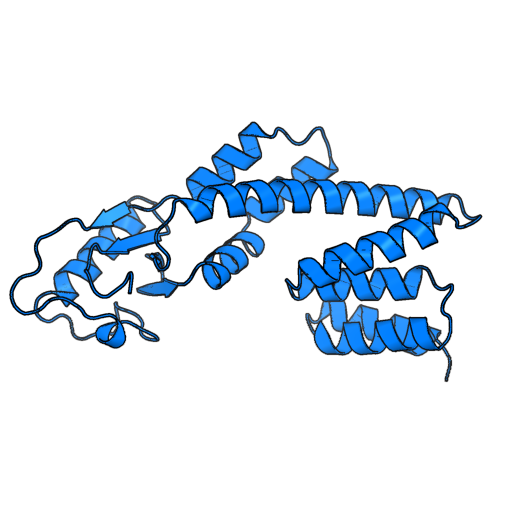0 94.06 92 ILE A N 1
ATOM 755 C CA . ILE A 1 92 ? 0.064 9.826 -2.888 1.00 94.06 92 ILE A CA 1
ATOM 756 C C . ILE A 1 92 ? 0.866 9.336 -1.679 1.00 94.06 92 ILE A C 1
ATOM 758 O O . ILE A 1 92 ? 0.492 9.608 -0.537 1.00 94.06 92 ILE A O 1
ATOM 762 N N . ARG A 1 93 ? 2.017 8.695 -1.915 1.00 92.88 93 ARG A N 1
ATOM 763 C CA . ARG A 1 93 ? 2.914 8.213 -0.855 1.00 92.88 93 ARG A CA 1
ATOM 764 C C . ARG A 1 93 ? 3.311 9.312 0.126 1.00 92.88 93 ARG A C 1
ATOM 766 O O . ARG A 1 93 ? 3.189 9.118 1.331 1.00 92.88 93 ARG A O 1
ATOM 773 N N . LYS A 1 94 ? 3.749 10.473 -0.370 1.00 93.56 94 LYS A N 1
ATOM 774 C CA . LYS A 1 94 ? 4.160 11.598 0.488 1.00 93.56 94 LYS A CA 1
ATOM 775 C C . LYS A 1 94 ? 3.035 12.057 1.414 1.00 93.56 94 LYS A C 1
ATOM 777 O O . LYS A 1 94 ? 3.287 12.405 2.567 1.00 93.56 94 LYS A O 1
ATOM 782 N N . VAL A 1 95 ? 1.797 12.060 0.921 1.00 95.38 95 VAL A N 1
ATOM 783 C CA . VAL A 1 95 ? 0.623 12.414 1.728 1.00 95.38 95 VAL A CA 1
ATOM 784 C C . VAL A 1 95 ? 0.347 11.343 2.786 1.00 95.38 95 VAL A C 1
ATOM 786 O O . VAL A 1 95 ? 0.118 11.697 3.942 1.00 95.38 95 VAL A O 1
ATOM 789 N N . ILE A 1 96 ? 0.435 10.056 2.432 1.00 94.44 96 ILE A N 1
ATOM 790 C CA . ILE A 1 96 ? 0.298 8.941 3.386 1.00 94.44 96 ILE A CA 1
ATOM 791 C C . ILE A 1 96 ? 1.339 9.054 4.504 1.00 94.44 96 ILE A C 1
ATOM 793 O O . ILE A 1 96 ? 0.982 9.039 5.679 1.00 94.44 96 ILE A O 1
ATOM 797 N N . GLU A 1 97 ? 2.616 9.228 4.161 1.00 92.31 97 GLU A N 1
ATOM 798 C CA . GLU A 1 97 ? 3.702 9.370 5.138 1.00 92.31 97 GLU A CA 1
ATOM 799 C C . GLU A 1 97 ? 3.467 10.555 6.083 1.00 92.31 97 GLU A C 1
ATOM 801 O O . GLU A 1 97 ? 3.655 10.447 7.297 1.00 92.31 97 GLU A O 1
ATOM 806 N N . ALA A 1 98 ? 3.020 11.695 5.548 1.00 93.00 98 ALA A N 1
ATOM 807 C CA . ALA A 1 98 ? 2.699 12.870 6.351 1.00 93.00 98 ALA A CA 1
ATOM 808 C C . ALA A 1 98 ? 1.505 12.633 7.294 1.00 93.00 98 ALA A C 1
ATOM 810 O O . ALA A 1 98 ? 1.526 13.109 8.432 1.00 93.00 98 ALA A O 1
ATOM 811 N N . GLN A 1 99 ? 0.489 11.896 6.838 1.00 91.69 99 GLN A N 1
ATOM 812 C CA . GLN A 1 99 ? -0.685 11.538 7.634 1.00 91.69 99 GLN A CA 1
ATOM 813 C C . GLN A 1 99 ? -0.317 10.563 8.761 1.00 91.69 99 GLN A C 1
ATOM 815 O O . GLN A 1 99 ? -0.698 10.769 9.914 1.00 91.69 99 GLN A O 1
ATOM 820 N N . LEU A 1 100 ? 0.472 9.531 8.453 1.00 89.94 100 LEU A N 1
ATOM 821 C CA . LEU A 1 100 ? 0.839 8.482 9.405 1.00 89.94 100 LEU A CA 1
ATOM 822 C C . LEU A 1 100 ? 1.816 8.950 10.487 1.00 89.94 100 LEU A C 1
ATOM 824 O O . LEU A 1 100 ? 1.762 8.426 11.596 1.00 89.94 100 LEU A O 1
ATOM 828 N N . LYS A 1 101 ? 2.628 9.988 10.237 1.00 89.81 101 LYS A N 1
ATOM 829 C CA . LYS A 1 101 ? 3.473 10.625 11.272 1.00 89.81 101 LYS A CA 1
ATOM 830 C C . LYS A 1 101 ? 2.692 11.124 12.492 1.00 89.81 101 LYS A C 1
ATOM 832 O O . LYS A 1 101 ? 3.282 11.305 13.550 1.00 89.81 101 LYS A O 1
ATOM 837 N N . LYS A 1 102 ? 1.393 11.392 12.335 1.00 85.56 102 LYS A N 1
ATOM 838 C CA . LYS A 1 102 ? 0.507 11.883 13.401 1.00 85.56 102 LYS A CA 1
ATOM 839 C C . LYS A 1 102 ? -0.406 10.793 13.970 1.00 85.56 102 LYS A C 1
ATOM 841 O O . LYS A 1 102 ? -1.161 11.072 14.895 1.00 85.56 102 LYS A O 1
ATOM 846 N N . ALA A 1 103 ? -0.393 9.597 13.384 1.00 86.69 103 ALA A N 1
ATOM 847 C CA . ALA A 1 103 ? -1.300 8.518 13.741 1.00 86.69 103 ALA A CA 1
ATOM 848 C C . ALA A 1 103 ? -0.673 7.587 14.791 1.00 86.69 103 ALA A C 1
ATOM 850 O O . ALA A 1 103 ? 0.550 7.422 14.802 1.00 86.69 103 ALA A O 1
ATOM 851 N N . PRO A 1 104 ? -1.493 6.910 15.616 1.00 88.50 104 PRO A N 1
ATOM 852 C CA . PRO A 1 104 ? -1.024 5.816 16.457 1.00 88.50 104 PRO A CA 1
ATOM 853 C C . PRO A 1 104 ? -0.277 4.758 15.640 1.00 88.50 104 PRO A C 1
ATOM 855 O O . PRO A 1 104 ? -0.591 4.519 14.462 1.00 88.50 104 PRO A O 1
ATOM 858 N N . LEU A 1 105 ? 0.713 4.114 16.265 1.00 86.94 105 LEU A N 1
ATOM 859 C CA . LEU A 1 105 ? 1.562 3.119 15.601 1.00 86.94 105 LEU A CA 1
ATOM 860 C C . LEU A 1 105 ? 0.735 1.924 15.126 1.00 86.94 105 LEU A C 1
ATOM 862 O O . LEU A 1 105 ? 0.915 1.441 14.002 1.00 86.94 105 LEU A O 1
ATOM 866 N N . ARG A 1 106 ? -0.214 1.497 15.962 1.00 90.38 106 ARG A N 1
ATOM 867 C CA . ARG A 1 106 ? -1.075 0.346 15.715 1.00 90.38 106 ARG A CA 1
ATOM 868 C C . ARG A 1 106 ? -2.537 0.740 15.843 1.00 90.38 106 ARG A C 1
ATOM 870 O O . ARG A 1 106 ? -2.930 1.427 16.780 1.00 90.38 106 ARG A O 1
ATOM 877 N N . LEU A 1 107 ? -3.343 0.286 14.892 1.00 93.44 107 LEU A N 1
ATOM 878 C CA . LEU A 1 107 ? -4.790 0.478 14.885 1.00 93.44 107 LEU A CA 1
ATOM 879 C C . LEU A 1 107 ? -5.472 -0.861 14.652 1.00 93.44 107 LEU A C 1
ATOM 881 O O . LEU A 1 107 ? -4.939 -1.730 13.972 1.00 93.44 107 LEU A O 1
ATOM 885 N N . ILE A 1 108 ? -6.668 -1.022 15.193 1.00 94.44 108 ILE A N 1
ATOM 886 C CA . ILE A 1 108 ? -7.504 -2.191 14.959 1.00 94.44 108 ILE A CA 1
ATOM 887 C C . ILE A 1 108 ? -8.309 -1.944 13.685 1.00 94.44 108 ILE A C 1
ATOM 889 O O . ILE A 1 108 ? -9.000 -0.928 13.568 1.00 94.44 108 ILE A O 1
ATOM 893 N N . ASN A 1 109 ? -8.237 -2.873 12.735 1.00 95.94 109 ASN A N 1
ATOM 894 C CA . ASN A 1 109 ? -9.158 -2.915 11.609 1.00 95.94 109 ASN A CA 1
ATOM 895 C C . ASN A 1 109 ? -10.548 -3.281 12.138 1.00 95.94 109 ASN A C 1
ATOM 897 O O . ASN A 1 109 ? -10.748 -4.358 12.695 1.00 95.94 109 ASN A O 1
ATOM 901 N N . THR A 1 110 ? -11.517 -2.386 11.990 1.00 96.19 110 THR A N 1
ATOM 902 C CA . THR A 1 110 ? -12.845 -2.562 12.592 1.00 96.19 110 THR A CA 1
ATOM 903 C C . THR A 1 110 ? -13.649 -3.683 11.936 1.00 96.19 110 THR A C 1
ATOM 905 O O . THR A 1 110 ? -14.493 -4.283 12.596 1.00 96.19 110 THR A O 1
ATOM 908 N N . SER A 1 111 ? -13.372 -4.012 10.674 1.00 94.81 111 SER A N 1
ATOM 909 C CA . SER A 1 111 ? -14.046 -5.096 9.956 1.00 94.81 111 SER A CA 1
ATOM 910 C C . SER A 1 111 ? -13.496 -6.467 10.346 1.00 94.81 111 SER A C 1
ATOM 912 O O . SER A 1 111 ? -14.264 -7.409 10.495 1.00 94.81 111 SER A O 1
ATOM 914 N N . THR A 1 112 ? -12.173 -6.585 10.502 1.00 94.88 112 THR A N 1
ATOM 915 C CA . THR A 1 112 ? -11.498 -7.876 10.742 1.00 94.88 112 THR A CA 1
ATOM 916 C C . THR A 1 112 ? -11.064 -8.090 12.184 1.00 94.88 112 THR A C 1
ATOM 918 O O . THR A 1 112 ? -10.483 -9.120 12.485 1.00 94.88 112 THR A O 1
ATOM 921 N N . GLY A 1 113 ? -11.208 -7.085 13.046 1.00 93.69 113 GLY A N 1
ATOM 922 C CA . GLY A 1 113 ? -10.767 -7.140 14.435 1.00 93.69 113 GLY A CA 1
ATOM 923 C C . GLY A 1 113 ? -9.252 -7.280 14.631 1.00 93.69 113 GLY A C 1
ATOM 924 O O . GLY A 1 113 ? -8.793 -7.404 15.764 1.00 93.69 113 GLY A O 1
ATOM 925 N N . ARG A 1 114 ? -8.446 -7.254 13.564 1.00 93.69 114 ARG A N 1
ATOM 926 C CA . ARG A 1 114 ? -6.995 -7.452 13.651 1.00 93.69 114 ARG A CA 1
ATOM 927 C C . ARG A 1 114 ? -6.273 -6.156 13.969 1.00 93.69 114 ARG A C 1
ATOM 929 O O . ARG A 1 114 ? -6.593 -5.101 13.422 1.00 93.69 114 ARG A O 1
ATOM 936 N N . LEU A 1 115 ? -5.246 -6.259 14.804 1.00 93.31 115 LEU A N 1
ATOM 937 C CA . LEU A 1 115 ? -4.303 -5.173 15.032 1.00 93.31 115 LEU A CA 1
ATOM 938 C C . LEU A 1 115 ? -3.361 -5.036 13.825 1.00 93.31 115 LEU A C 1
ATOM 940 O O . LEU A 1 115 ? -2.706 -5.999 13.430 1.00 93.31 115 LEU A O 1
ATOM 944 N N . CYS A 1 116 ? -3.289 -3.838 13.257 1.00 93.00 116 CYS A N 1
ATOM 945 C CA . CYS A 1 116 ? -2.509 -3.507 12.071 1.00 93.00 116 CYS A CA 1
ATOM 946 C C . CYS A 1 116 ? -1.481 -2.423 12.404 1.00 93.00 116 CYS A C 1
ATOM 948 O O . CYS A 1 116 ? -1.824 -1.376 12.962 1.00 93.00 116 CYS A O 1
ATOM 950 N N . ASP A 1 117 ? -0.227 -2.655 12.024 1.00 92.00 117 ASP A N 1
ATOM 951 C CA . ASP A 1 117 ? 0.804 -1.619 12.022 1.00 92.00 117 ASP A CA 1
ATOM 952 C C . ASP A 1 117 ? 0.621 -0.648 10.839 1.00 92.00 117 ASP A C 1
ATOM 954 O O . ASP A 1 117 ? -0.397 -0.650 10.142 1.00 92.00 117 ASP A O 1
ATOM 958 N N . GLN A 1 118 ? 1.572 0.263 10.640 1.00 91.00 118 GLN A N 1
ATOM 959 C CA . GLN A 1 118 ? 1.532 1.193 9.512 1.00 91.00 118 GLN A CA 1
ATOM 960 C C . GLN A 1 118 ? 1.670 0.487 8.155 1.00 91.00 118 GLN A C 1
ATOM 962 O O . GLN A 1 118 ? 0.966 0.874 7.228 1.00 91.00 118 GLN A O 1
ATOM 967 N N . GLY A 1 119 ? 2.515 -0.543 8.042 1.00 90.44 119 GLY A N 1
ATOM 968 C CA . GLY A 1 119 ? 2.759 -1.259 6.786 1.00 90.44 119 GLY A CA 1
ATOM 969 C C . GLY A 1 119 ? 1.497 -1.945 6.277 1.00 90.44 119 GLY A C 1
ATOM 970 O O . GLY A 1 119 ? 1.033 -1.642 5.184 1.00 90.44 119 GLY A O 1
ATOM 971 N N . VAL A 1 120 ? 0.845 -2.732 7.136 1.00 92.31 120 VAL A N 1
ATOM 972 C CA . VAL A 1 120 ? -0.413 -3.421 6.791 1.00 92.31 120 VAL A CA 1
ATOM 973 C C . VAL A 1 120 ? -1.512 -2.433 6.384 1.00 92.31 120 VAL A C 1
ATOM 975 O O . VAL A 1 120 ? -2.317 -2.716 5.498 1.00 92.31 120 VAL A O 1
ATOM 978 N N . ARG A 1 121 ? -1.566 -1.252 7.014 1.00 93.31 121 ARG A N 1
ATOM 979 C CA . ARG A 1 121 ? -2.529 -0.202 6.643 1.00 93.31 121 ARG A CA 1
ATOM 980 C C . ARG A 1 121 ? -2.225 0.426 5.285 1.00 93.31 121 ARG A C 1
ATOM 982 O O . ARG A 1 121 ? -3.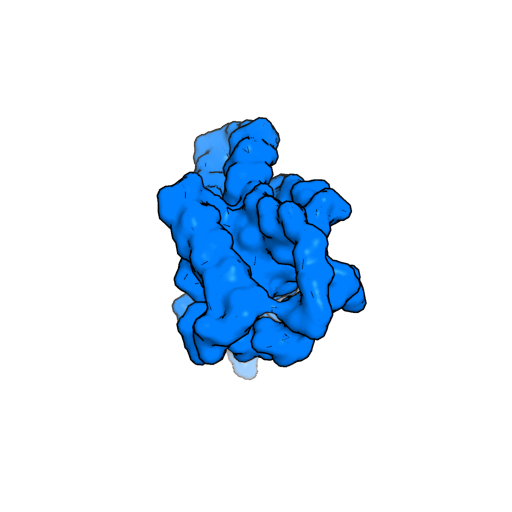162 0.769 4.570 1.00 93.31 121 ARG A O 1
ATOM 989 N N . ILE A 1 122 ? -0.946 0.607 4.954 1.00 93.12 122 ILE A N 1
ATOM 990 C CA . ILE A 1 122 ? -0.507 1.107 3.646 1.00 93.12 122 ILE A CA 1
ATOM 991 C C . ILE A 1 122 ? -0.853 0.088 2.562 1.00 93.12 122 ILE A C 1
ATOM 993 O O . ILE A 1 122 ? -1.464 0.472 1.570 1.00 93.12 122 ILE A O 1
ATOM 997 N N . ASP A 1 123 ? -0.537 -1.188 2.775 1.00 91.56 123 ASP A N 1
ATOM 998 C CA . ASP A 1 123 ? -0.832 -2.257 1.815 1.00 91.56 123 ASP A CA 1
ATOM 999 C C . ASP A 1 123 ? -2.340 -2.345 1.551 1.00 91.56 123 ASP A C 1
ATOM 1001 O O . ASP A 1 123 ? -2.777 -2.276 0.404 1.00 91.56 123 ASP A O 1
ATOM 1005 N N . ALA A 1 124 ? -3.153 -2.328 2.614 1.00 93.31 124 ALA A N 1
ATOM 1006 C CA . ALA A 1 124 ? -4.610 -2.314 2.497 1.00 93.31 124 ALA A CA 1
ATOM 1007 C C . ALA A 1 124 ? -5.159 -1.085 1.747 1.00 93.31 124 ALA A C 1
ATOM 1009 O O . ALA A 1 124 ? -6.231 -1.170 1.146 1.00 93.31 124 ALA A O 1
ATOM 1010 N N . PHE A 1 125 ? -4.474 0.064 1.806 1.00 95.19 125 PHE A N 1
ATOM 1011 C CA . PHE A 1 125 ? -4.835 1.239 1.010 1.00 95.19 125 PHE A CA 1
ATOM 1012 C C . PHE A 1 125 ? -4.437 1.067 -0.454 1.00 95.19 125 PHE A C 1
ATOM 1014 O O . PHE A 1 125 ? -5.229 1.387 -1.326 1.00 95.19 125 PHE A O 1
ATOM 1021 N N . ILE A 1 126 ? -3.245 0.539 -0.742 1.00 92.12 126 ILE A N 1
ATOM 1022 C CA . ILE A 1 126 ? -2.785 0.332 -2.124 1.00 92.12 126 ILE A CA 1
ATOM 1023 C C . ILE A 1 126 ? -3.670 -0.687 -2.860 1.00 92.12 126 ILE A C 1
ATOM 1025 O O . ILE A 1 126 ? -3.894 -0.552 -4.059 1.00 92.12 126 ILE A O 1
ATOM 1029 N N . GLU A 1 127 ? -4.209 -1.670 -2.140 1.00 91.69 127 GLU A N 1
ATOM 1030 C CA . GLU A 1 127 ? -5.167 -2.655 -2.660 1.00 91.69 127 GLU A CA 1
ATOM 1031 C C . GLU A 1 127 ? -6.613 -2.130 -2.754 1.00 91.69 127 GLU A C 1
ATOM 1033 O O . GLU A 1 127 ? -7.514 -2.865 -3.161 1.00 91.69 127 GLU A O 1
ATOM 1038 N N . SER A 1 128 ? -6.872 -0.884 -2.349 1.00 94.50 128 SER A N 1
ATOM 1039 C CA . SER A 1 128 ? -8.224 -0.341 -2.269 1.00 94.50 128 SER A CA 1
ATOM 1040 C C . SER A 1 128 ? -8.664 0.359 -3.555 1.00 94.50 128 SER A C 1
ATOM 1042 O O . SER A 1 128 ? -7.858 0.876 -4.333 1.00 94.50 128 SER A O 1
ATOM 1044 N N . THR A 1 129 ? -9.982 0.433 -3.755 1.00 95.75 129 THR A N 1
ATOM 1045 C CA . THR A 1 129 ? -10.574 1.153 -4.890 1.00 95.75 129 THR A CA 1
ATOM 1046 C C . THR A 1 129 ? -10.247 2.643 -4.838 1.00 95.75 129 THR A C 1
ATOM 1048 O O . THR A 1 129 ? -10.041 3.260 -5.875 1.00 95.75 129 THR A O 1
ATOM 1051 N N . GLU A 1 130 ? -10.125 3.228 -3.642 1.00 94.94 130 GLU A N 1
ATOM 1052 C CA . GLU A 1 130 ? -9.730 4.630 -3.479 1.00 94.94 130 GLU A CA 1
ATOM 1053 C C . GLU A 1 130 ? -8.332 4.909 -4.060 1.00 94.94 130 GLU A C 1
ATOM 1055 O O . GLU A 1 130 ? -8.112 5.958 -4.667 1.00 94.94 130 GLU A O 1
ATOM 1060 N N . TYR A 1 131 ? -7.379 3.982 -3.915 1.00 94.62 131 TYR A N 1
ATOM 1061 C CA . TYR A 1 131 ? -6.051 4.129 -4.518 1.00 94.62 131 TYR A CA 1
ATOM 1062 C C . TYR A 1 131 ? -6.087 3.964 -6.043 1.00 94.62 131 TYR A C 1
ATOM 1064 O O . TYR A 1 131 ? -5.455 4.739 -6.771 1.00 94.62 131 TYR A O 1
ATOM 1072 N N . GLU A 1 132 ? -6.857 2.998 -6.544 1.00 93.25 132 GLU A N 1
ATOM 1073 C CA . GLU A 1 132 ? -7.075 2.805 -7.982 1.00 93.25 132 GLU A CA 1
ATOM 1074 C C . GLU A 1 132 ? -7.704 4.048 -8.638 1.00 93.25 132 GLU A C 1
ATOM 1076 O O . GLU A 1 132 ? -7.255 4.501 -9.694 1.00 93.25 132 GLU A O 1
ATOM 1081 N N . GLU A 1 133 ? -8.690 4.664 -7.986 1.00 92.75 133 GLU A N 1
ATOM 1082 C CA . GLU A 1 133 ? -9.331 5.897 -8.447 1.00 92.75 133 GLU A CA 1
ATOM 1083 C C . GLU A 1 133 ? -8.348 7.075 -8.474 1.00 92.75 133 GLU A C 1
ATOM 1085 O O . GLU A 1 133 ? -8.243 7.770 -9.489 1.00 92.75 133 GLU A O 1
ATOM 1090 N N . LEU A 1 134 ? -7.578 7.283 -7.396 1.00 93.38 134 LEU A N 1
ATOM 1091 C CA . LEU A 1 134 ? -6.573 8.351 -7.333 1.00 93.38 134 LEU A CA 1
ATOM 1092 C C . LEU A 1 134 ? -5.507 8.203 -8.422 1.00 93.38 134 LEU A C 1
ATOM 1094 O O . LEU A 1 134 ? -5.137 9.187 -9.071 1.00 93.38 134 LEU A O 1
ATOM 1098 N N . THR A 1 135 ? -5.012 6.983 -8.631 1.00 91.44 135 THR A N 1
ATOM 1099 C CA . THR A 1 135 ? -4.006 6.716 -9.662 1.00 91.44 135 THR A CA 1
ATOM 1100 C C . THR A 1 135 ? -4.580 6.921 -11.060 1.00 91.44 135 THR A C 1
ATOM 1102 O O . THR A 1 135 ? -3.962 7.613 -11.868 1.00 91.44 135 THR A O 1
ATOM 1105 N N . SER A 1 136 ? -5.791 6.430 -11.329 1.00 90.81 136 SER A N 1
ATOM 1106 C CA . SER A 1 136 ? -6.473 6.602 -12.618 1.00 90.81 136 SER A CA 1
ATOM 1107 C C . SER A 1 136 ? -6.729 8.075 -12.951 1.00 90.81 136 SER A C 1
ATOM 1109 O O . SER A 1 136 ? -6.385 8.535 -14.042 1.00 90.81 136 SER A O 1
ATOM 1111 N N . LEU A 1 137 ? -7.258 8.857 -12.004 1.00 88.81 137 LEU A N 1
ATOM 1112 C CA . LEU A 1 137 ? -7.480 10.298 -12.182 1.00 88.81 137 LEU A CA 1
ATOM 1113 C C . LEU A 1 137 ? -6.172 11.048 -12.466 1.00 88.81 137 LEU A C 1
ATOM 1115 O O . LEU A 1 137 ? -6.126 11.915 -13.341 1.00 88.81 137 LEU A O 1
ATOM 1119 N N . GLY A 1 138 ? -5.095 10.672 -11.774 1.00 85.19 138 GLY A N 1
ATOM 1120 C CA . GLY A 1 138 ? -3.757 11.209 -12.003 1.00 85.19 138 GLY A CA 1
ATOM 1121 C C . GLY A 1 138 ? -3.200 10.963 -13.394 1.00 85.19 138 GLY A C 1
ATOM 1122 O O . GLY A 1 138 ? -2.458 11.792 -13.917 1.00 85.19 138 GLY A O 1
ATOM 1123 N N . MET A 1 139 ? -3.567 9.842 -14.010 1.00 83.69 139 MET A N 1
ATOM 1124 C CA . MET A 1 139 ? -3.119 9.506 -15.358 1.00 83.69 139 MET A CA 1
ATOM 1125 C C . MET A 1 139 ? -3.857 10.301 -16.445 1.00 83.69 139 MET A C 1
ATOM 1127 O O . MET A 1 139 ? -3.287 10.533 -17.515 1.00 83.69 139 MET A O 1
ATOM 1131 N N . HIS A 1 140 ? -5.094 10.736 -16.181 1.00 78.12 140 HIS A N 1
ATOM 1132 C CA . HIS A 1 140 ? -5.976 11.381 -17.162 1.00 78.12 140 HIS A CA 1
ATOM 1133 C C . HIS A 1 140 ? -6.106 12.910 -17.022 1.00 78.12 140 HIS A C 1
ATOM 1135 O O . HIS A 1 140 ? -6.702 13.541 -17.895 1.00 78.12 140 HIS A O 1
ATOM 1141 N N . GLY A 1 141 ? -5.538 13.535 -15.986 1.00 71.62 141 GLY A N 1
ATOM 1142 C CA . GLY A 1 141 ? -5.653 14.982 -15.770 1.00 71.62 141 GLY A CA 1
ATOM 1143 C C . GLY A 1 141 ? -4.653 15.548 -14.759 1.00 71.62 141 GLY A C 1
ATOM 1144 O O . GLY A 1 141 ? -3.680 14.895 -14.392 1.00 71.62 141 GLY A O 1
ATOM 1145 N N . SER A 1 142 ? -4.871 16.788 -14.304 1.00 67.75 142 SER A N 1
ATOM 1146 C CA . SER A 1 142 ? -4.066 17.363 -13.221 1.00 67.75 142 SER A CA 1
ATOM 1147 C C . SER A 1 142 ? -4.537 16.809 -11.879 1.00 67.75 142 SER A C 1
ATOM 1149 O O . SER A 1 142 ? -5.613 17.170 -11.398 1.00 67.75 142 SER A O 1
ATOM 1151 N N . LEU A 1 143 ? -3.715 15.947 -11.284 1.00 65.31 143 LEU A N 1
ATOM 1152 C CA . LEU A 1 143 ? -3.903 15.397 -9.946 1.00 65.31 143 LEU A CA 1
ATOM 1153 C C . LEU A 1 143 ? -4.064 16.550 -8.938 1.00 65.31 143 LEU A C 1
ATOM 1155 O O . LEU A 1 143 ? -3.120 17.299 -8.679 1.00 65.31 143 LEU A O 1
ATOM 1159 N N . GLN A 1 144 ? -5.267 16.737 -8.397 1.00 79.62 144 GLN A N 1
ATOM 1160 C CA . GLN A 1 144 ? -5.502 17.783 -7.407 1.00 79.62 144 GLN A CA 1
ATOM 1161 C C . GLN A 1 144 ? -4.936 17.318 -6.067 1.00 79.62 144 GLN A C 1
ATOM 1163 O O . GLN A 1 144 ? -5.457 16.391 -5.452 1.00 79.62 144 GLN A O 1
ATOM 1168 N N . THR A 1 145 ? -3.867 17.967 -5.606 1.00 86.38 145 THR A N 1
ATOM 1169 C CA . THR A 1 145 ? -3.222 17.676 -4.316 1.00 86.38 145 THR A CA 1
ATOM 1170 C C . THR A 1 145 ? -4.222 17.606 -3.156 1.00 86.38 145 THR A C 1
ATOM 1172 O O . THR A 1 145 ? -4.056 16.784 -2.258 1.00 86.38 145 THR A O 1
ATOM 1175 N N . GLU A 1 146 ? -5.271 18.431 -3.179 1.00 89.50 146 GLU A N 1
ATOM 1176 C CA . GLU A 1 146 ? -6.319 18.426 -2.152 1.00 89.50 146 GLU A CA 1
ATOM 1177 C C . GLU A 1 146 ? -7.163 17.146 -2.174 1.00 89.50 146 GLU A C 1
ATOM 1179 O O . GLU A 1 146 ? -7.371 16.556 -1.120 1.00 89.50 146 GLU A O 1
ATOM 1184 N N . LEU A 1 147 ? -7.522 16.619 -3.350 1.00 92.00 147 LEU A N 1
ATOM 1185 C CA . LEU A 1 147 ? -8.253 15.351 -3.457 1.00 92.00 147 LEU A CA 1
ATOM 1186 C C . LEU A 1 147 ? -7.457 14.178 -2.864 1.00 92.00 147 LEU A C 1
ATOM 1188 O O . LEU A 1 147 ? -8.021 13.335 -2.163 1.00 92.00 147 LEU A O 1
ATOM 1192 N N . ILE A 1 148 ? -6.141 14.131 -3.107 1.00 93.44 148 ILE A N 1
ATOM 1193 C CA . ILE A 1 148 ? -5.263 13.116 -2.501 1.00 93.44 148 ILE A CA 1
ATOM 1194 C C . ILE A 1 148 ? -5.301 13.245 -0.979 1.00 93.44 148 ILE A C 1
ATOM 1196 O O . ILE A 1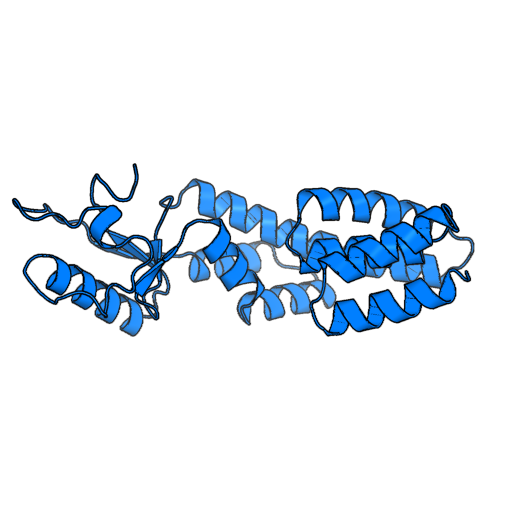 148 ? -5.499 12.252 -0.283 1.00 93.44 148 ILE A O 1
ATOM 1200 N N . LYS A 1 149 ? -5.110 14.465 -0.460 1.00 94.12 149 LYS A N 1
ATOM 1201 C CA . LYS A 1 149 ? -5.116 14.736 0.982 1.00 94.12 149 LYS A CA 1
ATOM 1202 C C . LYS A 1 149 ? -6.434 14.334 1.620 1.00 94.12 149 LYS A C 1
ATOM 1204 O O . LYS A 1 149 ? -6.403 13.657 2.639 1.00 94.12 149 LYS A O 1
ATOM 1209 N N . GLU A 1 150 ? -7.561 14.709 1.030 1.00 94.56 150 GLU A N 1
ATOM 1210 C CA . GLU A 1 150 ? -8.893 14.378 1.536 1.00 94.56 150 GLU A CA 1
ATOM 1211 C C . GLU A 1 150 ? -9.137 12.868 1.536 1.00 94.56 150 GLU A C 1
ATOM 1213 O O . GLU A 1 150 ? -9.552 12.310 2.553 1.00 94.56 150 GLU A O 1
ATOM 1218 N N . THR A 1 151 ? -8.817 12.191 0.431 1.00 95.44 151 THR A N 1
ATOM 1219 C CA . THR A 1 151 ? -9.008 10.740 0.291 1.00 95.44 151 THR A CA 1
ATOM 1220 C C . THR A 1 151 ? -8.139 9.972 1.284 1.00 95.44 151 THR A C 1
ATOM 1222 O O . THR A 1 151 ? -8.644 9.128 2.024 1.00 95.44 151 THR A O 1
ATOM 1225 N N . VAL A 1 152 ? -6.847 10.310 1.371 1.00 95.38 152 VAL A N 1
ATOM 1226 C CA . VAL A 1 152 ? -5.913 9.703 2.331 1.00 95.38 152 VAL A CA 1
ATOM 1227 C C . VAL A 1 152 ? -6.336 10.022 3.768 1.00 95.38 152 VAL A C 1
ATOM 1229 O O . VAL A 1 152 ? -6.391 9.122 4.602 1.00 95.38 152 VAL A O 1
ATOM 1232 N N . ALA A 1 153 ? -6.692 11.270 4.082 1.00 94.50 153 ALA A N 1
ATOM 1233 C CA . ALA A 1 153 ? -7.123 11.649 5.427 1.00 94.50 153 ALA A CA 1
ATOM 1234 C C . ALA A 1 153 ? -8.388 10.898 5.854 1.00 94.50 153 ALA A C 1
ATOM 1236 O O . ALA A 1 153 ? -8.456 10.422 6.986 1.00 94.50 153 ALA A O 1
ATOM 1237 N N . LYS A 1 154 ? -9.361 10.746 4.950 1.00 94.69 154 LYS A N 1
ATOM 1238 C CA . LYS A 1 154 ? -10.585 9.980 5.194 1.00 94.69 154 LYS A CA 1
ATOM 1239 C C . LYS A 1 154 ? -10.280 8.497 5.392 1.00 94.69 154 LYS A C 1
ATOM 1241 O O . LYS A 1 154 ? -10.713 7.930 6.395 1.00 94.69 154 LYS A O 1
ATOM 1246 N N . TYR A 1 155 ? -9.519 7.884 4.484 1.00 95.50 155 TYR A N 1
ATOM 1247 C CA . TYR A 1 155 ? -9.211 6.453 4.536 1.00 95.50 155 TYR A CA 1
ATOM 1248 C C . TYR A 1 155 ? -8.438 6.079 5.802 1.00 95.50 155 TYR A C 1
ATOM 1250 O O . TYR A 1 155 ? -8.753 5.093 6.466 1.00 95.50 155 TYR A O 1
ATOM 1258 N N . PHE A 1 156 ? -7.435 6.884 6.155 1.00 94.88 156 PHE A N 1
ATOM 1259 C CA . PHE A 1 156 ? -6.606 6.665 7.335 1.00 94.88 156 PHE A CA 1
ATOM 1260 C C . PHE A 1 156 ? -7.182 7.294 8.603 1.00 94.88 156 PHE A C 1
ATOM 1262 O O . PHE A 1 156 ? -6.516 7.231 9.629 1.00 94.88 156 PHE A O 1
ATOM 1269 N N . SER A 1 157 ? -8.382 7.885 8.571 1.00 93.94 157 SER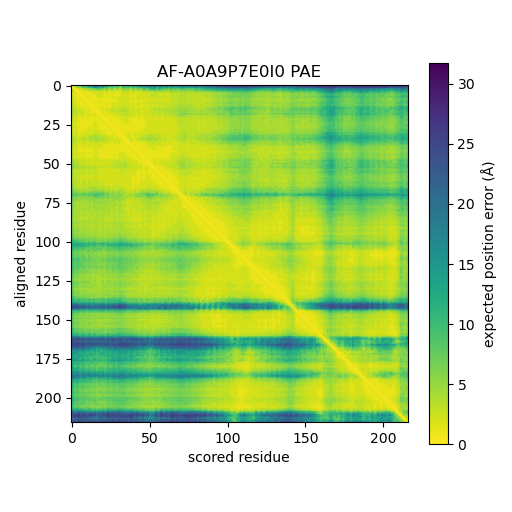 A N 1
ATOM 1270 C CA . SER A 1 157 ? -9.032 8.405 9.778 1.00 93.94 157 SER A CA 1
ATOM 1271 C C . SER A 1 157 ? -9.326 7.280 10.770 1.00 93.94 157 SER A C 1
ATOM 1273 O O . SER A 1 157 ? -9.626 6.146 10.388 1.00 93.94 157 SER A O 1
ATOM 1275 N N . TRP A 1 158 ? -9.242 7.598 12.059 1.00 94.06 158 TRP A N 1
ATOM 1276 C CA . TRP A 1 158 ? -9.511 6.647 13.127 1.00 94.06 158 TRP A CA 1
ATOM 1277 C C . TRP A 1 158 ? -10.386 7.263 14.205 1.00 94.06 158 TRP A C 1
ATOM 1279 O O . TRP A 1 158 ? -10.381 8.474 14.427 1.00 94.06 158 TRP A O 1
ATOM 1289 N N . VAL A 1 159 ? -11.121 6.398 14.894 1.00 94.00 159 VAL A N 1
ATOM 1290 C CA . VAL A 1 159 ? -11.849 6.751 16.113 1.00 94.00 159 VAL A CA 1
ATOM 1291 C C . VAL A 1 159 ? -11.134 6.186 17.323 1.00 94.00 159 VAL A C 1
ATOM 1293 O O . VAL A 1 159 ? -10.527 5.120 17.260 1.00 94.00 159 VAL A O 1
ATOM 1296 N N . MET A 1 160 ? -11.207 6.906 18.433 1.00 92.00 160 MET A N 1
ATOM 1297 C CA . MET A 1 160 ? -10.510 6.565 19.666 1.00 92.00 160 MET A CA 1
ATOM 1298 C C . MET A 1 160 ? -11.491 6.075 20.729 1.00 92.00 160 MET A C 1
ATOM 1300 O O . MET A 1 160 ? -12.487 6.739 21.016 1.00 92.00 160 MET A O 1
ATOM 1304 N N . LEU A 1 161 ? -11.151 4.966 21.382 1.00 88.50 161 LEU A N 1
ATOM 1305 C CA . LEU A 1 161 ? -11.742 4.557 22.649 1.00 88.50 161 LEU A CA 1
ATOM 1306 C C . LEU A 1 161 ? -10.906 5.119 23.806 1.00 88.50 161 LEU A C 1
ATOM 1308 O O . LEU A 1 161 ? -10.026 4.435 24.319 1.00 88.50 161 LEU A O 1
ATOM 1312 N N . SER A 1 162 ? -11.187 6.358 24.219 1.00 76.69 162 SER A N 1
ATOM 1313 C CA . SER A 1 162 ? -10.547 6.969 25.393 1.00 76.69 162 SER A CA 1
ATOM 1314 C C . SER A 1 162 ? -11.299 6.553 26.655 1.00 76.69 162 SER A C 1
ATOM 1316 O O . SER A 1 162 ? -12.431 6.984 26.901 1.00 76.69 162 SER A O 1
ATOM 1318 N N . HIS A 1 163 ? -10.727 5.646 27.444 1.00 69.69 163 HIS A N 1
ATOM 1319 C CA . HIS A 1 163 ? -11.331 5.217 28.701 1.00 69.69 163 HIS A CA 1
ATOM 1320 C C . HIS A 1 163 ? -10.278 4.865 29.743 1.00 69.69 163 HIS A C 1
ATOM 1322 O O . HIS A 1 163 ? -9.215 4.358 29.418 1.00 69.69 163 HIS A O 1
ATOM 1328 N N . ARG A 1 164 ? -10.614 5.057 31.023 1.00 66.25 164 ARG A N 1
ATOM 1329 C CA . ARG A 1 164 ? -9.791 4.557 32.127 1.00 66.25 164 ARG A CA 1
ATOM 1330 C C . ARG A 1 164 ? -10.006 3.059 32.268 1.00 66.25 164 ARG A C 1
ATOM 1332 O O . ARG A 1 164 ? -11.068 2.626 32.718 1.00 66.25 164 ARG A O 1
ATOM 1339 N N . TRP A 1 165 ? -9.022 2.269 31.868 1.00 70.31 165 TRP A N 1
ATOM 1340 C CA . TRP A 1 165 ? -9.044 0.838 32.119 1.00 70.31 165 TRP A CA 1
ATOM 1341 C C . TRP A 1 165 ? -8.938 0.586 33.627 1.00 70.31 165 TRP A C 1
ATOM 1343 O O . TRP A 1 165 ? -8.134 1.197 34.326 1.00 70.31 165 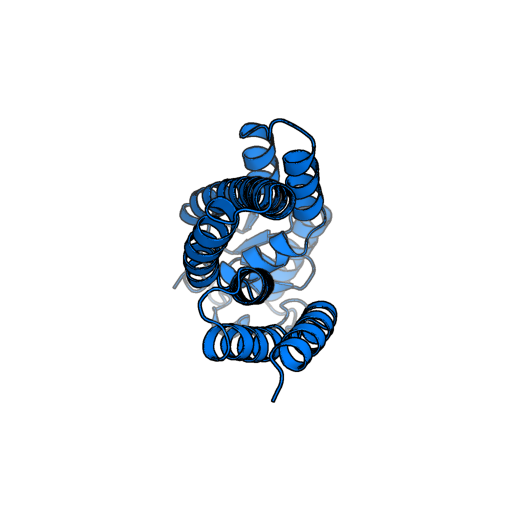TRP A O 1
ATOM 1353 N N . GLY A 1 166 ? -9.828 -0.258 34.155 1.00 67.69 166 GLY A N 1
ATOM 1354 C CA . GLY A 1 166 ? -9.703 -0.765 35.523 1.00 67.69 166 GLY A CA 1
ATOM 1355 C C . GLY A 1 166 ? -8.613 -1.838 35.603 1.00 67.69 166 GLY A C 1
ATOM 1356 O O . GLY A 1 166 ? -7.795 -1.976 34.704 1.00 67.69 166 GLY A O 1
ATOM 1357 N N . ALA A 1 167 ? -8.659 -2.697 36.621 1.00 65.88 167 ALA A N 1
ATOM 1358 C CA . ALA A 1 167 ? -7.653 -3.744 36.858 1.00 65.88 167 ALA A CA 1
ATOM 1359 C C . ALA A 1 167 ? -7.508 -4.832 35.759 1.00 65.88 167 ALA A C 1
ATOM 1361 O O . ALA A 1 167 ? -6.781 -5.798 35.959 1.00 65.88 167 ALA A O 1
ATOM 1362 N N . LYS A 1 168 ? -8.224 -4.734 34.631 1.00 70.69 168 LYS A N 1
ATOM 1363 C CA . LYS A 1 168 ? -8.250 -5.735 33.550 1.00 70.69 168 LYS A CA 1
ATOM 1364 C C . LYS A 1 168 ? -8.070 -5.092 3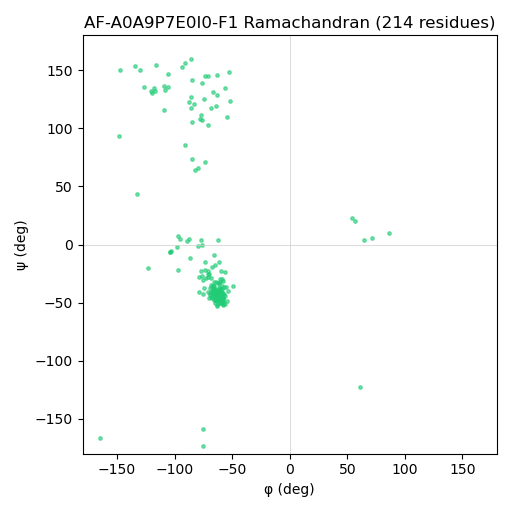2.169 1.00 70.69 168 LYS A C 1
ATOM 1366 O O . LYS A 1 168 ? -8.837 -5.385 31.263 1.00 70.69 168 LYS A O 1
ATOM 1371 N N . GLU A 1 169 ? -7.150 -4.147 32.019 1.00 73.88 169 GLU A N 1
ATOM 1372 C CA . GLU A 1 169 ? -6.814 -3.539 30.721 1.00 73.88 169 GLU A CA 1
ATOM 1373 C C . GLU A 1 169 ? -6.392 -4.600 29.685 1.00 73.88 169 GLU A C 1
ATOM 1375 O O . GLU A 1 169 ? -5.609 -5.479 30.039 1.00 73.88 169 GLU A O 1
ATOM 1380 N N . PRO A 1 170 ? -6.888 -4.549 28.432 1.00 73.38 170 PRO A N 1
ATOM 1381 C CA . PRO A 1 170 ? -6.368 -5.383 27.355 1.00 73.38 170 PRO A CA 1
ATOM 1382 C C . PRO A 1 170 ? -4.910 -5.024 27.062 1.00 73.38 170 PRO A C 1
ATOM 1384 O O . PRO A 1 170 ? -4.604 -3.890 26.678 1.00 73.38 170 PRO A O 1
ATOM 1387 N N . LEU A 1 171 ? -4.015 -5.993 27.224 1.00 81.00 171 LEU A N 1
ATOM 1388 C CA . LEU A 1 171 ? -2.597 -5.834 26.926 1.00 81.00 171 LEU A CA 1
ATOM 1389 C C . LEU A 1 171 ? -2.339 -6.110 25.442 1.00 81.00 171 LEU A C 1
ATOM 1391 O O . LEU A 1 171 ? -3.118 -6.782 24.768 1.00 81.00 171 LEU A O 1
ATOM 1395 N N . LEU A 1 172 ? -1.213 -5.629 24.910 1.00 80.12 172 LEU A N 1
ATOM 1396 C CA . LEU A 1 172 ? -0.860 -5.866 23.506 1.00 80.12 172 LEU A CA 1
ATOM 1397 C C . LEU A 1 172 ? -0.826 -7.364 23.170 1.00 80.12 172 LEU A C 1
ATOM 1399 O O . LEU A 1 172 ? -1.410 -7.781 22.174 1.00 80.12 172 LEU A O 1
ATOM 1403 N N . HIS A 1 173 ? -0.221 -8.186 24.032 1.00 81.31 173 HIS A N 1
ATOM 1404 C CA . HIS A 1 173 ? -0.173 -9.637 23.836 1.00 81.31 173 HIS A CA 1
ATOM 1405 C C . HIS A 1 173 ? -1.555 -10.305 23.905 1.00 81.31 173 HIS A C 1
ATOM 1407 O O . HIS A 1 173 ? -1.710 -11.428 23.425 1.00 81.31 173 HIS A O 1
ATOM 1413 N N . ASP A 1 174 ? -2.566 -9.627 24.465 1.00 81.25 174 ASP A N 1
ATOM 1414 C CA . ASP A 1 174 ? -3.928 -10.147 24.494 1.00 81.25 174 ASP A CA 1
ATOM 1415 C C . ASP A 1 174 ? -4.612 -10.073 23.121 1.00 81.25 174 ASP A C 1
ATOM 1417 O O . ASP A 1 174 ? -5.554 -10.820 22.852 1.00 81.25 174 ASP A O 1
ATOM 1421 N N . ILE A 1 175 ? -4.147 -9.197 22.236 1.00 85.00 175 ILE A N 1
ATOM 1422 C CA . ILE A 1 175 ? -4.791 -8.938 20.941 1.00 85.00 175 ILE A CA 1
ATOM 1423 C C . ILE A 1 175 ? -3.855 -9.151 19.750 1.00 85.00 175 ILE A C 1
ATOM 1425 O O . ILE A 1 175 ? -4.312 -9.341 18.626 1.00 85.00 175 ILE A O 1
ATOM 1429 N N . GLN A 1 176 ? -2.541 -9.129 19.967 1.00 85.81 176 GLN A N 1
ATOM 1430 C CA . GLN A 1 176 ? -1.559 -9.243 18.899 1.00 85.81 176 GLN A CA 1
ATOM 1431 C C . GLN A 1 176 ? -1.663 -10.600 18.195 1.00 85.81 176 GLN A C 1
ATOM 1433 O O . GLN A 1 176 ? -1.645 -11.654 18.825 1.00 85.81 176 GLN A O 1
ATOM 1438 N N . GLY A 1 177 ? -1.762 -10.563 16.864 1.00 85.31 177 GLY A N 1
ATOM 1439 C CA . GLY A 1 177 ? -1.894 -11.764 16.035 1.00 85.31 177 GLY A CA 1
ATOM 1440 C C . GLY A 1 177 ? -3.249 -12.470 16.146 1.00 85.31 177 GLY A C 1
ATOM 1441 O O . GLY A 1 177 ? -3.411 -13.540 15.565 1.00 85.31 177 GLY A O 1
ATOM 1442 N N . ARG A 1 178 ? -4.218 -11.890 16.867 1.00 89.44 178 ARG A N 1
ATOM 1443 C CA . ARG A 1 178 ? -5.559 -12.450 17.063 1.00 89.44 178 ARG A CA 1
ATOM 1444 C C . ARG A 1 178 ? -6.616 -11.534 16.450 1.00 89.44 178 ARG A C 1
ATOM 1446 O O . ARG A 1 178 ? -6.400 -10.332 16.300 1.00 89.44 178 ARG A O 1
ATOM 1453 N N . ASP A 1 179 ? -7.749 -12.114 16.077 1.00 92.44 179 ASP A N 1
ATOM 1454 C CA . ASP A 1 179 ? -8.965 -11.356 15.790 1.00 92.44 179 ASP A CA 1
ATOM 1455 C C . ASP A 1 179 ? -9.659 -11.074 17.125 1.00 92.44 179 ASP A C 1
ATOM 1457 O O . ASP A 1 179 ? -9.992 -12.009 17.857 1.00 92.44 179 ASP A O 1
ATOM 1461 N N . ILE A 1 180 ? -9.868 -9.798 17.471 1.00 91.88 180 ILE A N 1
A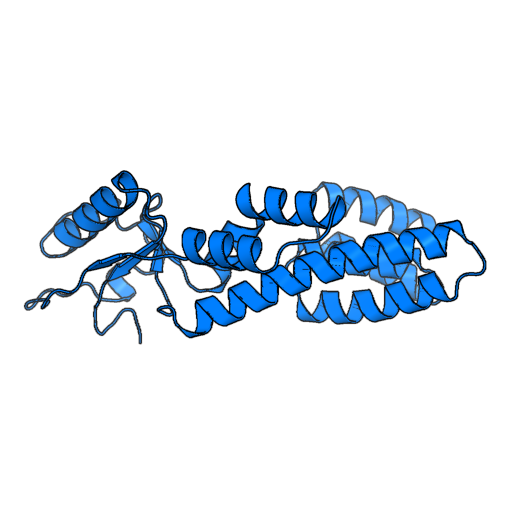TOM 1462 C CA . ILE A 1 180 ? -10.538 -9.454 18.731 1.00 91.88 180 ILE A CA 1
ATOM 1463 C C . ILE A 1 180 ? -11.954 -10.025 18.827 1.00 91.88 180 ILE A C 1
ATOM 1465 O O . ILE A 1 180 ? -12.461 -10.149 19.937 1.00 91.88 180 ILE A O 1
ATOM 1469 N N . TYR A 1 181 ? -12.612 -10.342 17.710 1.00 93.38 181 TYR A N 1
ATOM 1470 C CA . TYR A 1 181 ? -13.961 -10.901 17.690 1.00 93.38 181 TYR A CA 1
ATOM 1471 C C . TYR A 1 181 ? -14.004 -12.387 18.049 1.00 93.38 181 TYR A C 1
ATOM 1473 O O . TYR A 1 181 ? -15.036 -12.836 18.546 1.00 93.38 181 TYR A O 1
ATOM 1481 N N . ASP A 1 182 ? -12.889 -13.100 17.883 1.00 92.44 182 ASP A N 1
ATOM 1482 C CA . ASP A 1 182 ? -12.741 -14.509 18.267 1.00 92.44 182 ASP A CA 1
ATOM 1483 C C . ASP A 1 182 ? -12.306 -14.677 19.732 1.00 92.44 182 ASP A C 1
ATOM 1485 O O . ASP A 1 182 ? -12.330 -15.781 20.275 1.00 92.44 182 ASP A O 1
ATOM 1489 N N . LEU A 1 183 ? -11.890 -13.590 20.389 1.00 89.00 183 LEU A N 1
ATOM 1490 C CA . LEU A 1 183 ? -11.494 -13.617 21.794 1.00 89.00 183 LEU A CA 1
ATOM 1491 C C . LEU A 1 183 ? -12.708 -13.746 22.713 1.00 89.00 183 LEU A C 1
ATOM 1493 O O . LEU A 1 183 ? -13.759 -13.137 22.478 1.00 89.00 183 LEU A O 1
ATOM 1497 N N . ASP A 1 184 ? -12.519 -14.475 23.816 1.00 88.56 184 ASP A N 1
ATOM 1498 C CA . ASP A 1 184 ? -13.551 -14.663 24.829 1.00 88.56 184 ASP A CA 1
ATOM 1499 C C . ASP A 1 184 ? -14.120 -13.305 25.282 1.00 88.56 184 ASP A C 1
ATOM 1501 O O . ASP A 1 184 ? -13.373 -12.431 25.746 1.00 88.56 184 ASP A O 1
ATOM 1505 N N . PRO A 1 185 ? -15.447 -13.097 25.173 1.00 85.00 185 PRO A N 1
ATOM 1506 C CA . PRO A 1 185 ? -16.089 -11.823 25.461 1.00 85.00 185 PRO A CA 1
ATOM 1507 C C . PRO A 1 185 ? -16.255 -11.652 26.976 1.00 85.00 185 PRO A C 1
ATOM 1509 O O . PRO A 1 185 ? -17.365 -11.616 27.508 1.00 85.00 185 PRO A O 1
ATOM 1512 N N . VAL A 1 186 ? -15.139 -11.538 27.694 1.00 82.12 186 VAL A N 1
ATOM 1513 C CA . VAL A 1 186 ? -15.109 -11.391 29.150 1.00 82.12 186 VAL A CA 1
ATOM 1514 C C . VAL A 1 186 ? -14.477 -10.054 29.525 1.00 82.12 186 VAL A C 1
ATOM 1516 O O . VAL A 1 186 ? -13.444 -9.642 29.002 1.00 82.12 186 VAL A O 1
ATOM 1519 N N . GLY A 1 187 ? -15.116 -9.349 30.461 1.00 80.62 187 GLY A N 1
ATOM 1520 C CA . GLY A 1 187 ? -14.599 -8.100 31.014 1.00 80.62 187 GLY A CA 1
ATOM 1521 C C . GLY A 1 187 ? -14.415 -7.003 29.963 1.00 80.62 187 GLY A C 1
ATOM 1522 O O . GLY A 1 187 ? -15.361 -6.585 29.296 1.00 80.62 187 GLY A O 1
ATOM 1523 N N . THR A 1 188 ? -13.192 -6.498 29.854 1.00 80.19 188 THR A N 1
ATOM 1524 C CA . THR A 1 188 ? -12.808 -5.373 28.990 1.00 80.19 188 THR A CA 1
ATOM 1525 C C . THR A 1 188 ? -12.814 -5.715 27.503 1.00 80.19 188 THR A C 1
ATOM 1527 O O . THR A 1 188 ? -13.038 -4.815 26.690 1.00 80.19 188 THR A O 1
ATOM 1530 N N . MET A 1 189 ? -12.690 -6.996 27.141 1.00 86.25 189 MET A N 1
ATOM 1531 C CA . MET A 1 189 ? -12.747 -7.442 25.747 1.00 86.25 189 MET A CA 1
ATOM 1532 C C . MET A 1 189 ? -14.111 -7.157 25.108 1.00 86.25 189 MET A C 1
ATOM 1534 O O . MET A 1 189 ? -14.183 -6.619 24.006 1.00 86.25 189 MET A O 1
ATOM 1538 N N . VAL A 1 190 ? -15.205 -7.385 25.850 1.00 88.62 190 VAL A N 1
ATOM 1539 C CA . VAL A 1 190 ? -16.579 -7.066 25.407 1.00 88.62 190 VAL A CA 1
ATOM 1540 C C . VAL A 1 190 ? -16.693 -5.614 24.968 1.00 88.62 190 VAL A C 1
ATOM 1542 O O . VAL A 1 190 ? -17.390 -5.282 24.009 1.00 88.62 190 VAL A O 1
ATOM 1545 N N . LYS A 1 191 ? -16.029 -4.723 25.704 1.00 87.75 191 LYS A N 1
ATOM 1546 C CA . LYS A 1 191 ? -16.079 -3.294 25.439 1.00 87.75 191 LYS A CA 1
ATOM 1547 C C . LYS A 1 191 ? -15.331 -2.947 24.158 1.00 87.75 191 LYS A C 1
ATOM 1549 O O . LYS A 1 191 ? -15.882 -2.217 23.338 1.00 87.75 191 LYS A O 1
ATOM 1554 N N . LEU A 1 192 ? -14.126 -3.488 23.987 1.00 89.38 192 LEU A N 1
ATOM 1555 C CA . LEU A 1 192 ? -13.325 -3.289 22.782 1.00 89.38 192 LEU A CA 1
ATOM 1556 C C . LEU A 1 192 ? -14.062 -3.811 21.540 1.00 89.38 192 LEU A C 1
ATOM 1558 O O . LEU A 1 192 ? -14.244 -3.071 20.578 1.00 89.38 192 LEU A O 1
ATOM 1562 N N . GLN A 1 193 ? -14.601 -5.031 21.609 1.00 93.38 193 GLN A N 1
ATOM 1563 C CA . GLN A 1 193 ? -15.407 -5.630 20.542 1.00 93.38 193 GLN A CA 1
ATOM 1564 C C . GLN A 1 193 ? -16.629 -4.771 20.188 1.00 93.38 193 GLN A C 1
ATOM 1566 O O . GLN A 1 193 ? -16.895 -4.517 19.013 1.00 93.38 193 GLN A O 1
ATOM 1571 N N . LYS A 1 194 ? -17.390 -4.305 21.190 1.00 93.44 194 LYS A N 1
ATOM 1572 C CA . LYS A 1 194 ? -18.555 -3.431 20.962 1.00 93.44 194 LYS A CA 1
ATOM 1573 C C . LYS A 1 194 ? -18.151 -2.108 20.323 1.00 93.44 194 LYS A C 1
ATOM 1575 O O . LYS A 1 194 ? -18.830 -1.658 19.405 1.00 93.44 194 LYS A O 1
ATOM 1580 N N . PHE A 1 195 ? -17.060 -1.502 20.783 1.00 93.50 195 PHE A N 1
ATOM 1581 C CA . PHE A 1 195 ? -16.538 -0.272 20.202 1.00 93.50 195 PHE A CA 1
ATOM 1582 C C . PHE A 1 195 ? -16.165 -0.458 18.728 1.00 93.50 195 PHE A C 1
ATOM 1584 O O . PHE A 1 195 ? -16.646 0.305 17.895 1.00 93.50 195 PHE A O 1
ATOM 1591 N N . CYS A 1 196 ? -15.393 -1.495 18.388 1.00 94.88 196 CYS A N 1
ATOM 1592 C CA . CYS A 1 196 ? -15.008 -1.767 17.003 1.00 94.88 196 CYS A CA 1
ATOM 1593 C C . CYS A 1 196 ? -16.225 -2.037 16.105 1.00 94.88 196 CYS A C 1
ATOM 1595 O O . CYS A 1 196 ? -16.279 -1.509 14.997 1.00 94.88 196 CYS A O 1
ATOM 1597 N N . LYS A 1 197 ? -17.251 -2.744 16.604 1.00 96.25 197 LYS A N 1
ATOM 1598 C CA . LYS A 1 197 ? -18.524 -2.933 15.883 1.00 96.25 197 LYS A CA 1
ATOM 1599 C C . LYS A 1 197 ? -19.242 -1.608 15.614 1.00 96.25 197 LYS A C 1
ATOM 1601 O O . LYS A 1 197 ? -19.687 -1.374 14.495 1.00 96.25 197 LYS A O 1
ATOM 1606 N N . VAL A 1 198 ? -19.342 -0.732 16.616 1.00 96.38 198 VAL A N 1
ATOM 1607 C CA . VAL A 1 198 ? -19.968 0.593 16.455 1.00 96.38 198 VAL A CA 1
ATOM 1608 C C . VAL A 1 198 ? -19.172 1.458 15.476 1.00 96.38 198 VAL A C 1
ATOM 1610 O O . VAL A 1 198 ? -19.763 2.074 14.594 1.00 96.38 198 VAL A O 1
ATOM 1613 N N . ALA A 1 199 ? -17.843 1.466 15.588 1.00 95.81 199 ALA A N 1
ATOM 1614 C CA . ALA A 1 199 ? -16.957 2.185 14.677 1.00 95.81 199 ALA A CA 1
ATOM 1615 C C . ALA A 1 199 ? -17.116 1.705 13.226 1.00 95.81 199 ALA A C 1
ATOM 1617 O O . ALA A 1 199 ? -17.237 2.528 12.321 1.00 95.81 199 ALA A O 1
ATOM 1618 N N . HIS A 1 200 ? -17.186 0.386 13.021 1.00 96.12 200 HIS A N 1
ATOM 1619 C CA . HIS A 1 200 ? -17.421 -0.216 11.712 1.00 96.12 200 HIS A CA 1
ATOM 1620 C C . HIS A 1 200 ? -18.759 0.231 11.108 1.00 96.12 200 HIS A C 1
ATOM 1622 O O . HIS A 1 200 ? -18.793 0.711 9.978 1.00 96.12 200 HIS A O 1
ATOM 1628 N N . VAL A 1 201 ? -19.852 0.143 11.878 1.00 96.38 201 VAL A N 1
ATOM 1629 C CA . VAL A 1 201 ? -21.195 0.575 11.440 1.00 96.38 201 VAL A CA 1
ATOM 1630 C C . VAL A 1 201 ? -21.234 2.071 11.116 1.00 96.38 201 VAL A C 1
ATOM 1632 O O . VAL A 1 201 ? -21.934 2.481 10.195 1.00 96.38 201 VAL A O 1
ATOM 1635 N N . ALA A 1 202 ? -20.456 2.887 11.828 1.00 94.62 202 ALA A N 1
ATOM 1636 C CA . ALA A 1 202 ? -20.306 4.315 11.552 1.00 94.62 202 ALA A CA 1
ATOM 1637 C C . ALA A 1 202 ? -19.408 4.627 10.332 1.00 94.62 202 ALA A C 1
ATOM 1639 O O . ALA A 1 202 ? -19.222 5.794 9.998 1.00 94.62 202 ALA A O 1
ATOM 1640 N N . GLY A 1 203 ? -18.854 3.612 9.660 1.00 93.06 203 GLY A N 1
ATOM 1641 C CA . GLY A 1 203 ? -18.025 3.767 8.462 1.00 93.06 203 GLY A CA 1
ATOM 1642 C C . GLY A 1 203 ? -16.539 4.013 8.735 1.00 93.06 203 GLY A C 1
ATOM 1643 O O . GLY A 1 203 ? -15.793 4.326 7.808 1.00 93.06 203 GLY A O 1
ATOM 1644 N N . HIS A 1 204 ? -16.077 3.863 9.979 1.00 93.44 204 HIS A N 1
ATOM 1645 C CA . HIS A 1 204 ? -14.659 3.986 10.309 1.00 93.44 204 HIS A CA 1
ATOM 1646 C C . HIS A 1 204 ? -13.946 2.650 10.137 1.00 93.44 204 HIS A C 1
ATOM 1648 O O . HIS A 1 204 ? -14.287 1.664 10.791 1.00 93.44 204 HIS A O 1
ATOM 1654 N N . ARG A 1 205 ? -12.905 2.633 9.300 1.00 95.31 205 ARG A N 1
ATOM 1655 C CA . ARG A 1 205 ? -12.063 1.451 9.059 1.00 95.31 205 ARG A CA 1
ATOM 1656 C C . ARG A 1 205 ? -11.101 1.165 10.210 1.00 95.31 205 ARG A C 1
ATOM 1658 O O . ARG A 1 205 ? -10.766 0.008 10.455 1.00 95.31 205 ARG A O 1
ATOM 1665 N N . TRP A 1 206 ? -10.668 2.210 10.913 1.00 95.94 206 TRP A N 1
ATOM 1666 C CA . TRP A 1 206 ? -9.629 2.111 11.930 1.00 95.94 206 TRP A CA 1
ATOM 1667 C C . TRP A 1 206 ? -10.126 2.563 13.299 1.00 95.94 206 TRP A C 1
ATOM 1669 O O . TRP A 1 206 ? -10.726 3.627 13.460 1.00 95.94 206 TRP A O 1
ATOM 1679 N N . ALA A 1 207 ? -9.832 1.741 14.296 1.00 94.75 207 ALA A N 1
ATOM 1680 C CA . ALA A 1 207 ? -10.105 1.996 15.696 1.00 94.75 207 ALA A CA 1
ATOM 1681 C C . ALA A 1 207 ? -8.782 2.058 16.461 1.00 94.75 207 ALA A C 1
ATOM 1683 O O . ALA A 1 207 ? -7.935 1.178 16.329 1.00 94.75 207 ALA A O 1
ATOM 1684 N N . TRP A 1 208 ? -8.612 3.083 17.284 1.00 92.56 208 TRP A N 1
ATOM 1685 C CA . TRP A 1 208 ? -7.536 3.159 18.261 1.00 92.56 208 TRP A CA 1
ATOM 1686 C C . TRP A 1 208 ? -8.106 2.908 19.651 1.00 92.56 208 TRP A C 1
ATOM 1688 O O . TRP A 1 208 ? -9.160 3.435 20.014 1.00 92.56 208 TRP A O 1
ATOM 1698 N N . SER A 1 209 ? -7.404 2.094 20.423 1.00 86.69 209 SER A N 1
ATOM 1699 C CA . SER A 1 209 ? -7.702 1.861 21.824 1.00 86.69 209 SER A CA 1
ATOM 1700 C C . SER A 1 209 ? -6.602 2.535 22.623 1.00 86.69 209 SER A C 1
ATOM 1702 O O . SER A 1 209 ? -5.450 2.130 22.503 1.00 86.69 209 SER A O 1
ATOM 1704 N N . ASP A 1 210 ? -6.968 3.546 23.409 1.00 74.19 210 ASP A N 1
ATOM 1705 C CA . ASP A 1 210 ? -6.066 4.289 24.294 1.00 74.19 210 ASP A CA 1
ATOM 1706 C C . ASP A 1 210 ? -5.717 3.395 25.495 1.00 74.19 210 ASP A C 1
ATOM 1708 O O . ASP A 1 210 ? -6.277 3.520 26.586 1.00 74.19 210 ASP A O 1
ATOM 1712 N N . THR A 1 211 ? -4.913 2.361 25.243 1.00 67.88 211 THR A N 1
ATOM 1713 C CA . THR A 1 211 ? -4.297 1.522 26.271 1.00 67.88 211 THR A CA 1
ATOM 1714 C C . THR A 1 211 ? -2.813 1.829 26.284 1.00 67.88 211 THR A C 1
ATOM 1716 O O . THR A 1 211 ? -2.159 1.905 25.240 1.00 67.88 211 THR A O 1
ATOM 1719 N N . CYS A 1 212 ? -2.249 1.959 27.480 1.00 57.53 212 CYS A N 1
ATOM 1720 C CA . CYS A 1 212 ? -0.831 2.272 27.648 1.00 57.53 212 CYS A CA 1
ATOM 1721 C C . CYS A 1 212 ? 0.097 1.197 27.052 1.00 57.53 212 CYS A C 1
ATOM 1723 O O . CYS A 1 212 ? 1.283 1.452 26.865 1.00 57.53 212 CYS A O 1
ATOM 1725 N N . CYS A 1 213 ? -0.437 0.010 26.744 1.00 60.66 213 CYS A N 1
ATOM 1726 C CA . CYS A 1 213 ? 0.308 -1.133 26.231 1.00 60.66 213 CYS A CA 1
ATOM 1727 C C . CYS A 1 213 ? 0.277 -1.287 24.703 1.00 60.66 213 CYS A C 1
ATOM 1729 O O . CYS A 1 213 ? 1.146 -1.971 24.177 1.00 60.66 213 CYS A O 1
ATOM 1731 N N . ILE A 1 214 ? -0.699 -0.719 23.980 1.00 59.25 214 ILE A N 1
ATOM 1732 C CA . ILE A 1 214 ? -0.791 -0.896 22.512 1.00 59.25 214 ILE A CA 1
ATOM 1733 C C . ILE A 1 214 ? 0.200 0.009 21.762 1.00 59.25 214 ILE A C 1
ATOM 1735 O O . ILE A 1 214 ? 0.680 -0.367 20.684 1.00 59.25 214 ILE A O 1
ATOM 1739 N N . ASP A 1 215 ? 0.542 1.154 22.358 1.00 57.00 215 ASP A N 1
ATOM 1740 C CA . ASP A 1 215 ? 1.483 2.138 21.809 1.00 57.00 215 ASP A CA 1
ATOM 1741 C C . ASP A 1 215 ? 2.931 1.991 22.321 1.00 57.00 215 ASP A C 1
ATOM 1743 O O . ASP A 1 215 ? 3.782 2.808 21.966 1.00 57.00 215 ASP A O 1
ATOM 1747 N N . GLN A 1 216 ? 3.222 0.956 23.121 1.00 55.62 216 GLN A N 1
ATOM 1748 C CA . GLN A 1 216 ? 4.589 0.540 23.485 1.00 55.62 216 GLN A CA 1
ATOM 1749 C C . GLN A 1 216 ? 5.198 -0.386 22.421 1.00 55.62 216 GLN A C 1
ATOM 1751 O O . GLN A 1 216 ? 6.431 -0.326 22.241 1.00 55.62 216 GLN A O 1
#

Sequence (216 aa):
MDSSYFVHRSKVRLSQNLHTEALSDANKVIELNPSSHLGYELKYKALRIAHRHDDASEAFTVMFYKMNNAHDPWIQQLGQQHRRQYEVESAIRKVIEAQLKKAPLRLINTSTGRLCDQGVRIDAFIESTEYEELTSLGMHGSLQTELIKETVAKYFSWVMLSHRWGAKEPLLHDIQGRDIYDLDPVGTMVKLQKFCKVAHVAGHRWAWSDTCCIDQ

Organism: NCBI:txid48587

Radius of gyration: 21.88 Å; Cα contacts (8 Å, |Δi|>4): 270; chains: 1; bounding box: 44×37×67 Å

Secondary structure (DSSP, 8-state):
--HHHHHHHHHHHHHTT-HHHHHHHHHHHHHH-TT-HHHHHHHHHHHHHTT-HHHHHHHHHHHHHHHHT-S-HHHHHHHHHHHHHHHHHHHHHHHHHHHHTTS-S-EEETTT-BEE-HHHHHHHHHTSHHHHHHHHHHHHS---HHHHHHHHHHHT-EEEE-----TTPPPHHHHTTSBTTTS---THHHHHHHHHHHHHHTT-SEEEE--TTT--

Nearest PDB structures (foldseek):
  4gco-assembly1_A  TM=8.371E-01  e=8.218E-02  Caenorhabditis elegans
  6q3q-assembly1_B  TM=8.436E-01  e=2.001E-01  Arabidopsis
  6gxz-assembly1_A  TM=8.981E-01  e=3.281E-01  Homo sapiens
  2kcl-assembly1_A  TM=8.172E-01  e=3.123E-01  Salinibacter ruber DSM 13855
  3sz7-assembly1_A  TM=5.452E-01  e=1.725E-01  Aspergillus fumigatus Af293

Foldseek 3Di:
DDLVVLLVVLVVCLVVLVLVSSLVSLVVSCVVPVLDLSSLVSNLSSCVSVVVVVSNVVSLVSSLVSQCPDPDVVSPVVSVLVVLLCVQVVLLVVLLVVLCVPDFQWWQFLVQQAIDGSVRLVVVVCPDPLVVVSSVCSSVDPRDSVSSNVSSCQSPDEDEDDDDDDPDDQACVNRHPHRLVPDDCDDCSVVVNVVSNVCVVVVHRTYHYPDPHNRD